Protein AF-A0A3P1SFP7-F1 (afdb_monomer)

Structure (mmCIF, N/CA/C/O backbone):
data_AF-A0A3P1SFP7-F1
#
_entry.id   AF-A0A3P1SFP7-F1
#
loop_
_atom_site.group_PDB
_atom_site.id
_atom_site.type_symbol
_atom_site.label_atom_id
_atom_site.label_alt_id
_atom_site.label_comp_id
_atom_site.label_asym_id
_atom_site.label_entity_id
_atom_site.label_seq_id
_atom_site.pdbx_PDB_ins_code
_atom_site.Cartn_x
_atom_site.Cartn_y
_atom_site.Cartn_z
_atom_site.occupancy
_atom_site.B_iso_or_equiv
_atom_site.auth_seq_id
_atom_site.auth_comp_id
_atom_site.auth_asym_id
_atom_site.auth_atom_id
_atom_site.pdbx_PDB_model_num
ATOM 1 N N . MET A 1 1 ? 10.167 2.935 -28.286 1.00 43.19 1 MET A N 1
ATOM 2 C CA . MET A 1 1 ? 9.242 3.576 -27.326 1.00 43.19 1 MET A CA 1
ATOM 3 C C . MET A 1 1 ? 8.095 2.613 -27.058 1.00 43.19 1 MET A C 1
ATOM 5 O O . MET A 1 1 ? 7.029 2.750 -27.641 1.00 43.19 1 MET A O 1
ATOM 9 N N . THR A 1 2 ? 8.319 1.568 -26.267 1.00 59.62 2 THR A N 1
ATOM 10 C CA . THR A 1 2 ? 7.216 0.701 -25.839 1.00 59.62 2 THR A CA 1
ATOM 11 C C . THR A 1 2 ? 6.641 1.321 -24.579 1.00 59.62 2 THR A C 1
ATOM 13 O O . THR A 1 2 ? 7.272 1.280 -23.526 1.00 59.62 2 THR A O 1
ATOM 16 N N . ALA A 1 3 ? 5.500 1.991 -24.724 1.00 65.75 3 ALA A N 1
ATOM 17 C CA . ALA A 1 3 ? 4.743 2.504 -23.594 1.00 65.75 3 ALA A CA 1
ATOM 18 C C . ALA A 1 3 ? 4.404 1.352 -22.626 1.00 65.75 3 ALA A C 1
ATOM 20 O O . ALA A 1 3 ? 4.237 0.215 -23.084 1.00 65.75 3 ALA A O 1
ATOM 21 N N . PRO A 1 4 ? 4.299 1.620 -21.314 1.00 72.19 4 PRO A N 1
ATOM 22 C CA . PRO A 1 4 ? 3.841 0.620 -20.358 1.00 72.19 4 PRO A CA 1
ATOM 23 C C . PRO A 1 4 ? 2.492 0.042 -20.800 1.00 72.19 4 PRO A C 1
ATOM 25 O O . PRO A 1 4 ? 1.600 0.770 -21.245 1.00 72.19 4 PRO A O 1
ATOM 28 N N . SER A 1 5 ? 2.348 -1.280 -20.697 1.00 85.44 5 SER A N 1
ATOM 29 C CA . SER A 1 5 ? 1.129 -1.982 -21.097 1.00 85.44 5 SER A CA 1
ATOM 30 C C . SER A 1 5 ? -0.072 -1.436 -20.325 1.00 85.44 5 SER A C 1
ATOM 32 O O . SER A 1 5 ? -0.108 -1.507 -19.097 1.00 85.44 5 SER A O 1
ATOM 34 N N . VAL A 1 6 ? -1.086 -0.947 -21.047 1.00 89.12 6 VAL A N 1
ATOM 35 C CA . VAL A 1 6 ? -2.314 -0.365 -20.467 1.00 89.12 6 VAL A CA 1
ATOM 36 C C . VAL A 1 6 ? -2.972 -1.317 -19.463 1.00 89.12 6 VAL A C 1
ATOM 38 O O . VAL A 1 6 ? -3.491 -0.880 -18.442 1.00 89.12 6 VAL A O 1
ATOM 41 N N . THR A 1 7 ? -2.885 -2.629 -19.692 1.00 90.94 7 THR A N 1
ATOM 42 C CA . THR A 1 7 ? -3.382 -3.654 -18.766 1.00 90.94 7 THR A CA 1
ATOM 43 C C . THR A 1 7 ? -2.741 -3.573 -17.379 1.00 90.94 7 THR A C 1
ATOM 45 O O . THR A 1 7 ? -3.449 -3.672 -16.383 1.00 90.94 7 THR A O 1
A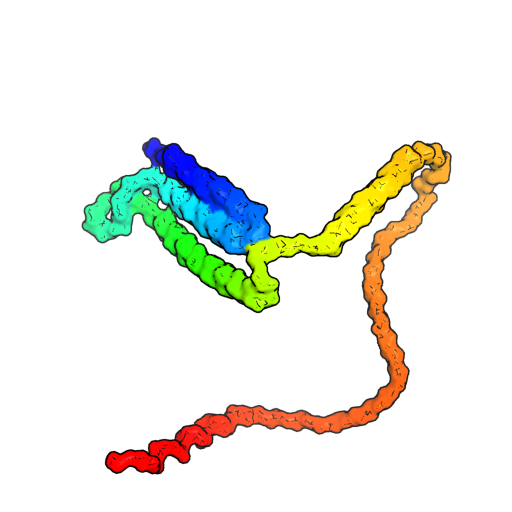TOM 48 N N . VAL A 1 8 ? -1.426 -3.354 -17.293 1.00 91.31 8 VAL A N 1
ATOM 49 C CA . VAL A 1 8 ? -0.706 -3.256 -16.010 1.00 91.31 8 VAL A CA 1
ATOM 50 C C . VAL A 1 8 ? -1.136 -1.999 -15.255 1.00 91.31 8 VAL A C 1
ATOM 52 O O . VAL A 1 8 ? -1.369 -2.055 -14.051 1.00 91.31 8 VAL A O 1
ATOM 55 N N . LEU A 1 9 ? -1.325 -0.890 -15.976 1.00 92.69 9 LEU A N 1
ATOM 56 C CA . LEU A 1 9 ? -1.848 0.358 -15.416 1.00 92.69 9 LEU A CA 1
ATOM 57 C C . LEU A 1 9 ? -3.278 0.203 -14.886 1.00 92.69 9 LEU A C 1
ATOM 59 O O . LEU A 1 9 ? -3.567 0.663 -13.786 1.00 92.69 9 LEU A O 1
ATOM 63 N N . LEU A 1 10 ? -4.159 -0.474 -15.628 1.00 95.06 10 LEU A N 1
ATOM 64 C CA . LEU A 1 10 ? -5.530 -0.740 -15.178 1.00 95.06 10 LEU A CA 1
ATOM 65 C C . LEU A 1 10 ? -5.561 -1.621 -13.927 1.00 95.06 10 LEU A C 1
ATOM 67 O O . LEU A 1 10 ? -6.330 -1.346 -13.010 1.00 95.06 10 LEU A O 1
ATOM 71 N N . ILE A 1 11 ? -4.706 -2.644 -13.866 1.00 95.06 11 ILE A N 1
ATOM 72 C CA . ILE A 1 11 ? -4.561 -3.490 -12.677 1.00 95.06 11 ILE A CA 1
ATOM 73 C C . ILE A 1 11 ? -4.078 -2.644 -11.494 1.00 95.06 11 ILE A C 1
ATOM 75 O O . ILE A 1 11 ? -4.714 -2.660 -10.445 1.00 95.06 11 ILE A O 1
ATOM 79 N N . ALA A 1 12 ? -3.016 -1.849 -11.661 1.00 94.88 12 ALA A N 1
ATOM 80 C CA . ALA A 1 12 ? -2.506 -0.978 -10.601 1.00 94.88 12 ALA A CA 1
ATOM 81 C C . ALA A 1 12 ? -3.571 0.014 -10.100 1.00 94.88 12 ALA A C 1
ATOM 83 O O . ALA A 1 12 ? -3.737 0.171 -8.893 1.00 94.88 12 ALA A O 1
ATOM 84 N N . ALA A 1 13 ? -4.337 0.628 -11.007 1.00 95.62 13 ALA A N 1
ATOM 85 C CA . ALA A 1 13 ? -5.427 1.535 -10.656 1.00 95.62 13 ALA A CA 1
ATOM 86 C C . ALA A 1 13 ? -6.557 0.822 -9.895 1.00 95.62 13 ALA A C 1
ATOM 88 O O . ALA A 1 13 ? -7.065 1.360 -8.914 1.00 95.62 13 ALA A O 1
ATOM 89 N N . ALA A 1 14 ? -6.924 -0.398 -10.298 1.00 96.69 14 ALA A N 1
ATOM 90 C CA . ALA A 1 14 ? -7.927 -1.197 -9.597 1.00 96.69 14 ALA A CA 1
ATOM 91 C C . ALA A 1 14 ? -7.460 -1.610 -8.190 1.00 96.69 14 ALA A C 1
ATOM 93 O O . ALA A 1 14 ? -8.240 -1.515 -7.240 1.00 96.69 14 ALA A O 1
ATOM 94 N N . LEU A 1 15 ? -6.192 -2.017 -8.033 1.00 95.94 15 LEU A N 1
ATOM 95 C CA . LEU A 1 15 ? -5.613 -2.324 -6.719 1.00 95.94 15 LEU A CA 1
ATOM 96 C C . LEU A 1 15 ? -5.555 -1.075 -5.835 1.00 95.94 15 LEU A C 1
ATOM 98 O O . LEU A 1 15 ? -5.946 -1.148 -4.674 1.00 95.94 15 LEU A O 1
ATOM 102 N N . ALA A 1 16 ? -5.116 0.065 -6.377 1.00 96.81 16 ALA A N 1
ATOM 103 C CA . ALA A 1 16 ? -5.065 1.325 -5.643 1.00 96.81 16 ALA A CA 1
ATOM 104 C C . ALA A 1 16 ? -6.468 1.784 -5.220 1.00 96.81 16 ALA A C 1
ATOM 106 O O . ALA A 1 16 ? -6.672 2.117 -4.059 1.00 96.81 16 ALA A O 1
ATOM 107 N N . GLY A 1 17 ? -7.453 1.733 -6.123 1.00 96.88 17 GLY A N 1
ATOM 108 C CA . GLY A 1 17 ? -8.840 2.095 -5.822 1.00 96.88 17 GLY A CA 1
ATOM 109 C C . GLY A 1 17 ? -9.475 1.186 -4.770 1.00 96.88 17 GLY A C 1
ATOM 110 O O . GLY A 1 17 ? -10.089 1.676 -3.828 1.00 96.88 17 GLY A O 1
ATOM 111 N N . THR A 1 18 ? -9.272 -0.131 -4.879 1.00 96.88 18 THR A N 1
ATOM 112 C CA . THR A 1 18 ? -9.761 -1.100 -3.881 1.00 96.88 18 THR A CA 1
ATOM 113 C C . THR A 1 18 ? -9.052 -0.918 -2.538 1.00 96.88 18 THR A C 1
ATOM 115 O O . THR A 1 18 ? -9.687 -0.970 -1.491 1.00 96.88 18 THR A O 1
ATOM 118 N N . GLY A 1 19 ? -7.741 -0.670 -2.555 1.00 96.25 19 GLY A N 1
ATOM 119 C CA . GLY A 1 19 ? -6.952 -0.432 -1.351 1.00 96.25 19 GLY A CA 1
ATOM 120 C C . GLY A 1 19 ? -7.378 0.837 -0.616 1.00 96.25 19 GLY A C 1
ATOM 121 O O . GLY A 1 19 ? -7.604 0.786 0.588 1.00 96.25 19 GLY A O 1
ATOM 122 N N . VAL A 1 20 ? -7.575 1.944 -1.342 1.00 96.88 20 VAL A N 1
ATOM 123 C CA . VAL A 1 20 ? -8.122 3.189 -0.780 1.00 96.88 20 VAL A CA 1
ATOM 124 C C . VAL A 1 20 ? -9.528 2.952 -0.237 1.00 96.88 20 VAL A C 1
ATOM 126 O O . VAL A 1 20 ? -9.798 3.331 0.894 1.00 96.88 20 VAL A O 1
ATOM 129 N N . TYR A 1 21 ? -10.400 2.265 -0.981 1.00 96.75 21 TYR A N 1
ATOM 130 C CA . TYR A 1 21 ? -11.751 1.938 -0.516 1.00 96.75 21 TYR A CA 1
ATOM 131 C C . TYR A 1 21 ? -11.746 1.190 0.827 1.00 96.75 21 TYR A C 1
ATOM 133 O O . TYR A 1 21 ? -12.471 1.573 1.739 1.00 96.75 21 TYR A O 1
ATOM 141 N N . LEU A 1 22 ? -10.891 0.175 0.979 1.00 94.81 22 LEU A N 1
ATOM 142 C CA . LEU A 1 22 ? -10.747 -0.560 2.241 1.00 94.81 22 LEU A CA 1
ATOM 143 C C . LEU A 1 22 ? -10.140 0.291 3.361 1.00 94.81 22 LEU A C 1
ATOM 145 O O . LEU A 1 22 ? -10.461 0.090 4.528 1.00 94.81 22 LEU A O 1
ATOM 149 N N . MET A 1 23 ? -9.277 1.248 3.020 1.00 93.31 23 MET A N 1
ATOM 150 C CA . MET A 1 23 ? -8.670 2.161 3.987 1.00 93.31 23 MET A CA 1
ATOM 151 C C . MET A 1 23 ? -9.689 3.145 4.588 1.00 93.31 23 MET A C 1
ATOM 153 O O . MET A 1 23 ? -9.463 3.660 5.678 1.00 93.31 23 MET A O 1
ATOM 157 N N . LEU A 1 24 ? -10.812 3.382 3.901 1.00 93.31 24 LEU A N 1
ATOM 158 C CA . LEU A 1 24 ? -11.937 4.180 4.398 1.00 93.31 24 LEU A CA 1
ATOM 159 C C . LEU A 1 24 ? -12.904 3.376 5.290 1.00 93.31 24 LEU A C 1
ATOM 161 O O . LEU A 1 24 ? -13.865 3.940 5.813 1.00 93.31 24 LEU A O 1
ATOM 165 N N . GLU A 1 25 ? -12.699 2.069 5.465 1.00 93.88 25 GLU A N 1
ATOM 166 C CA . GLU A 1 25 ? -13.541 1.270 6.353 1.00 93.88 25 GLU A CA 1
ATOM 167 C C . GLU A 1 25 ? -13.177 1.467 7.831 1.00 93.88 25 GLU A C 1
ATOM 169 O O . GLU A 1 25 ? -12.050 1.788 8.191 1.00 93.88 25 GLU A O 1
ATOM 174 N N . ARG A 1 26 ? -14.146 1.221 8.719 1.00 89.56 26 ARG A N 1
ATOM 175 C CA . ARG A 1 26 ? -13.995 1.455 10.167 1.00 89.56 26 ARG A CA 1
ATOM 176 C C . ARG A 1 26 ? -13.242 0.358 10.917 1.00 89.56 26 ARG A C 1
ATOM 178 O O . ARG A 1 26 ? -12.971 0.519 12.100 1.00 89.56 26 ARG A O 1
ATOM 185 N N . SER A 1 27 ? -12.949 -0.777 10.284 1.00 89.44 27 SER A N 1
ATOM 186 C CA . SER A 1 27 ? -12.251 -1.885 10.950 1.00 89.44 27 SER A CA 1
ATOM 187 C C . SER A 1 27 ? -10.754 -1.803 10.701 1.00 89.44 27 SER A C 1
ATOM 189 O O . SER A 1 27 ? -10.306 -1.739 9.555 1.00 89.44 27 SER A O 1
ATOM 191 N N . LEU A 1 28 ? -9.980 -1.870 11.783 1.00 88.69 28 LEU A N 1
ATOM 192 C CA . LEU A 1 28 ? -8.523 -1.778 11.757 1.00 88.69 28 LEU A CA 1
ATOM 193 C C . LEU A 1 28 ? -7.911 -2.852 10.844 1.00 88.69 28 LEU A C 1
ATOM 195 O O . LEU A 1 28 ? -7.034 -2.566 10.031 1.00 88.69 28 LEU A O 1
ATOM 199 N N . SER A 1 29 ? -8.417 -4.085 10.917 1.00 88.62 29 SER A N 1
ATOM 200 C CA . SER A 1 29 ? -7.983 -5.200 10.070 1.00 88.62 29 SER A CA 1
ATOM 201 C C . SER A 1 29 ? -8.193 -4.908 8.583 1.00 88.62 29 SER A C 1
ATOM 203 O O . SER A 1 29 ? -7.321 -5.211 7.767 1.00 88.62 29 SER A O 1
ATOM 205 N N . ARG A 1 30 ? -9.326 -4.293 8.217 1.00 92.06 30 ARG A N 1
ATOM 206 C CA . ARG A 1 30 ? -9.620 -3.894 6.830 1.00 92.06 30 ARG A CA 1
ATOM 207 C C . ARG A 1 30 ? -8.706 -2.764 6.363 1.00 92.06 30 ARG A C 1
ATOM 209 O O . ARG A 1 30 ? -8.194 -2.849 5.249 1.00 92.06 30 ARG A O 1
ATOM 216 N N . ILE A 1 31 ? -8.394 -1.800 7.232 1.00 93.00 31 ILE A N 1
ATOM 217 C CA . ILE A 1 31 ? -7.415 -0.740 6.950 1.00 93.00 31 ILE A CA 1
ATOM 218 C C . ILE A 1 31 ? -6.035 -1.343 6.636 1.00 93.00 31 ILE A C 1
ATOM 220 O O . ILE A 1 31 ? -5.410 -0.952 5.651 1.00 93.00 31 ILE A O 1
ATOM 224 N N . PHE A 1 32 ? -5.569 -2.338 7.403 1.00 92.31 32 PHE A N 1
ATOM 225 C CA . PHE A 1 32 ? -4.283 -3.001 7.132 1.00 92.31 32 PHE A CA 1
ATOM 226 C C . PHE A 1 32 ? -4.279 -3.807 5.830 1.00 92.31 32 PHE A C 1
ATOM 228 O O . PHE A 1 32 ? -3.294 -3.768 5.088 1.00 92.31 32 PHE A O 1
ATOM 235 N N . ILE A 1 33 ? -5.375 -4.504 5.515 1.00 92.69 33 ILE A N 1
ATOM 236 C CA . ILE A 1 33 ? -5.532 -5.181 4.218 1.00 92.69 33 ILE A CA 1
ATOM 237 C C . ILE A 1 33 ? -5.510 -4.149 3.076 1.00 92.69 33 ILE A C 1
ATOM 239 O O . ILE A 1 33 ? -4.852 -4.373 2.058 1.00 92.69 33 ILE A O 1
ATOM 243 N N . GLY A 1 34 ? -6.167 -2.999 3.260 1.00 93.56 34 GLY A N 1
ATOM 244 C CA . GLY A 1 34 ? -6.144 -1.874 2.324 1.00 93.56 34 GLY A CA 1
ATOM 245 C C . GLY A 1 34 ? -4.739 -1.313 2.106 1.00 93.56 34 GLY A C 1
ATOM 246 O O . GLY A 1 34 ? -4.311 -1.163 0.961 1.00 93.56 34 GLY A O 1
ATOM 247 N N . LEU A 1 35 ? -3.979 -1.097 3.184 1.00 94.00 35 LEU A N 1
ATOM 248 C CA . LEU A 1 35 ? -2.589 -0.639 3.120 1.00 94.00 35 LEU A CA 1
ATOM 249 C C . LEU A 1 35 ? -1.710 -1.619 2.328 1.00 94.00 35 LEU A C 1
ATOM 251 O O . LEU A 1 35 ? -0.960 -1.194 1.450 1.00 94.00 35 LEU A O 1
ATOM 255 N N . GLY A 1 36 ? -1.860 -2.927 2.563 1.00 94.38 36 GLY A N 1
ATOM 256 C CA . GLY A 1 36 ? -1.156 -3.961 1.799 1.00 94.38 36 GLY A CA 1
ATOM 257 C C . GLY A 1 36 ? -1.508 -3.952 0.307 1.00 94.38 36 GLY A C 1
ATOM 258 O O . GLY A 1 36 ? -0.622 -4.064 -0.545 1.00 94.38 36 GLY A O 1
ATOM 259 N N . LEU A 1 37 ? -2.786 -3.755 -0.036 1.00 95.56 37 LEU A N 1
ATOM 260 C CA . LEU A 1 37 ? -3.225 -3.631 -1.431 1.00 95.56 37 LEU A CA 1
ATOM 261 C C .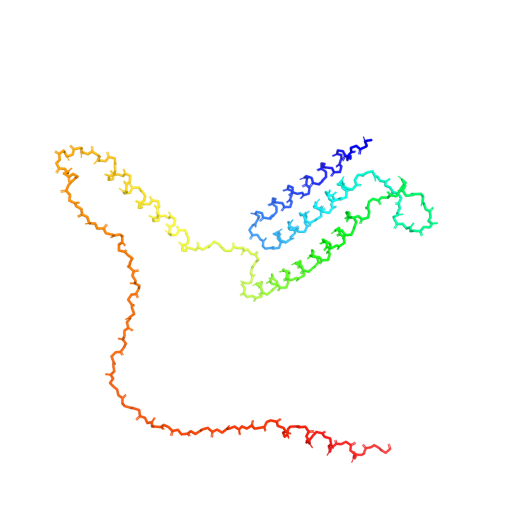 LEU A 1 37 ? -2.641 -2.394 -2.123 1.00 95.56 37 LEU A C 1
ATOM 263 O O . LEU A 1 37 ? -2.192 -2.500 -3.267 1.00 95.56 37 LEU A O 1
ATOM 267 N N . ILE A 1 38 ? -2.583 -1.250 -1.433 1.00 96.12 38 ILE A N 1
ATOM 268 C CA . ILE A 1 38 ? -1.931 -0.037 -1.950 1.00 96.12 38 ILE A CA 1
ATOM 269 C C . ILE A 1 38 ? -0.442 -0.303 -2.188 1.00 96.12 38 ILE A C 1
ATOM 271 O O . ILE A 1 38 ? 0.076 0.039 -3.251 1.00 96.12 38 ILE A O 1
ATOM 275 N N . THR A 1 39 ? 0.254 -0.964 -1.261 1.00 95.50 39 THR A N 1
ATOM 276 C CA . THR A 1 39 ? 1.673 -1.299 -1.447 1.00 95.50 39 THR A CA 1
ATOM 277 C C . THR A 1 39 ? 1.899 -2.214 -2.651 1.00 95.50 39 THR A C 1
ATOM 279 O O . THR A 1 39 ? 2.823 -1.988 -3.437 1.00 95.50 39 THR A O 1
ATOM 282 N N . HIS A 1 40 ? 1.030 -3.203 -2.871 1.00 95.38 40 HIS A N 1
ATOM 283 C CA . HIS A 1 40 ? 1.079 -4.013 -4.088 1.00 95.38 40 HIS A CA 1
ATOM 284 C C . HIS A 1 40 ? 0.818 -3.185 -5.354 1.00 95.38 40 HIS A C 1
ATOM 286 O O . HIS A 1 40 ? 1.516 -3.384 -6.348 1.00 95.38 40 HIS A O 1
ATOM 292 N N . ALA A 1 41 ? -0.108 -2.221 -5.320 1.00 95.88 41 ALA A N 1
ATOM 293 C CA . ALA A 1 41 ? -0.341 -1.304 -6.436 1.00 95.88 41 ALA A CA 1
ATOM 294 C C . ALA A 1 41 ? 0.905 -0.465 -6.766 1.00 95.88 41 ALA A C 1
ATOM 296 O O . ALA A 1 41 ? 1.292 -0.373 -7.931 1.00 95.88 41 ALA A O 1
ATOM 297 N N . VAL A 1 42 ? 1.574 0.092 -5.750 1.00 94.88 42 VAL A N 1
ATOM 298 C CA . VAL A 1 42 ? 2.813 0.876 -5.906 1.00 94.88 42 VAL A CA 1
ATOM 299 C C . VAL A 1 42 ? 3.931 0.025 -6.501 1.00 94.88 42 VAL A C 1
ATOM 301 O O . VAL A 1 42 ? 4.627 0.468 -7.411 1.00 94.88 42 VAL A O 1
ATOM 304 N N . ASN A 1 43 ? 4.070 -1.220 -6.047 1.00 94.12 43 ASN A N 1
ATOM 305 C CA . ASN A 1 43 ? 5.062 -2.152 -6.579 1.00 94.12 43 ASN A CA 1
ATOM 306 C C . ASN A 1 43 ? 4.827 -2.460 -8.068 1.00 94.12 43 ASN A C 1
ATOM 308 O O . ASN A 1 43 ? 5.774 -2.498 -8.852 1.00 94.12 43 ASN A O 1
ATOM 312 N N . VAL A 1 44 ? 3.567 -2.627 -8.481 1.00 93.12 44 VAL A N 1
ATOM 313 C CA . VAL A 1 44 ? 3.202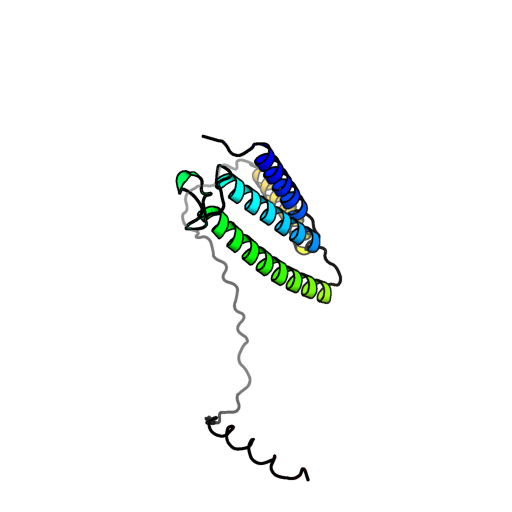 -2.795 -9.897 1.00 93.12 44 VAL A CA 1
ATOM 314 C C . VAL A 1 44 ? 3.451 -1.508 -10.694 1.00 93.12 44 VAL A C 1
ATOM 316 O O . VAL A 1 44 ? 3.900 -1.572 -11.837 1.00 93.12 44 VAL A O 1
ATOM 319 N N . LEU A 1 45 ? 3.212 -0.337 -10.100 1.00 92.06 45 LEU A N 1
ATOM 320 C CA . LEU A 1 45 ? 3.461 0.951 -10.747 1.00 92.06 45 LEU A CA 1
ATOM 321 C C . LEU A 1 45 ? 4.961 1.208 -10.959 1.00 92.06 45 LEU A C 1
ATOM 323 O O . LEU A 1 45 ? 5.352 1.676 -12.025 1.00 92.06 45 LEU A O 1
ATOM 327 N N . LEU A 1 46 ? 5.805 0.835 -9.991 1.00 91.38 46 LEU A N 1
ATOM 328 C CA . LEU A 1 46 ? 7.265 0.853 -10.129 1.00 91.38 46 LEU A CA 1
ATOM 329 C C . LEU A 1 46 ? 7.733 -0.076 -11.252 1.00 91.38 46 LEU A C 1
ATOM 331 O O . LEU A 1 46 ? 8.576 0.315 -12.057 1.00 91.38 46 LEU A O 1
ATOM 335 N N . LEU A 1 47 ? 7.150 -1.273 -11.354 1.00 89.25 47 LEU A N 1
ATOM 336 C CA . LEU A 1 47 ? 7.441 -2.189 -12.455 1.00 89.25 47 LEU A CA 1
ATOM 337 C C . LEU A 1 47 ? 7.065 -1.574 -13.813 1.00 89.25 47 LEU A C 1
ATOM 339 O O . LEU A 1 47 ? 7.842 -1.657 -14.759 1.00 89.25 47 LEU A O 1
ATOM 343 N N . ALA A 1 48 ? 5.905 -0.919 -13.908 1.00 88.62 48 ALA A N 1
ATOM 344 C CA . ALA A 1 48 ? 5.483 -0.226 -15.124 1.00 88.62 48 ALA A CA 1
ATOM 345 C C . ALA A 1 48 ? 6.384 0.978 -15.470 1.00 88.62 48 ALA A C 1
ATOM 347 O O . ALA A 1 48 ? 6.584 1.270 -16.650 1.00 88.62 48 ALA A O 1
ATOM 348 N N . ALA A 1 49 ? 6.948 1.657 -14.465 1.00 86.50 49 ALA A N 1
ATOM 349 C CA . ALA A 1 49 ? 7.882 2.767 -14.651 1.00 86.50 49 ALA A CA 1
ATOM 350 C C . ALA A 1 49 ? 9.244 2.322 -15.215 1.00 86.50 49 ALA A C 1
ATOM 352 O O . ALA A 1 49 ? 9.879 3.095 -15.928 1.00 86.50 49 ALA A O 1
ATOM 353 N N . GLY A 1 50 ? 9.662 1.075 -14.959 1.00 80.62 50 GLY A N 1
ATOM 354 C CA . GLY A 1 50 ? 10.906 0.492 -15.484 1.00 80.62 50 GLY A CA 1
ATOM 355 C C . GLY A 1 50 ? 10.916 0.189 -16.984 1.00 80.62 50 GLY A C 1
ATOM 356 O O . GLY A 1 50 ? 11.937 -0.236 -17.519 1.00 80.62 50 GLY A O 1
ATOM 357 N N . GLY A 1 51 ? 9.811 0.438 -17.689 1.00 77.62 51 GLY A N 1
ATOM 358 C CA . GLY A 1 51 ? 9.763 0.360 -19.144 1.00 77.62 51 GLY A CA 1
ATOM 359 C C . GLY A 1 51 ? 9.706 -1.069 -19.687 1.00 77.62 51 GLY A C 1
ATOM 360 O O . GLY A 1 51 ? 8.981 -1.920 -19.175 1.00 77.62 51 GLY A O 1
ATOM 361 N N . ALA A 1 52 ? 10.384 -1.306 -20.813 1.00 68.19 52 ALA A N 1
ATOM 362 C CA . ALA A 1 52 ? 10.298 -2.571 -21.539 1.00 68.19 52 ALA A CA 1
ATOM 363 C C . ALA A 1 52 ? 10.798 -3.747 -20.689 1.00 68.19 52 ALA A C 1
ATOM 365 O O . ALA A 1 52 ? 11.784 -3.623 -19.967 1.00 68.19 52 ALA A O 1
ATOM 366 N N . A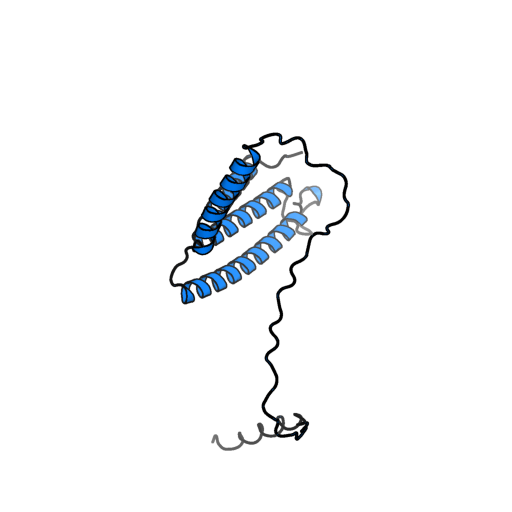LA A 1 53 ? 10.148 -4.907 -20.831 1.00 67.44 53 ALA A N 1
ATOM 367 C CA . ALA A 1 53 ? 10.612 -6.149 -20.229 1.00 67.44 53 ALA A CA 1
ATOM 368 C C . ALA A 1 53 ? 11.976 -6.533 -20.827 1.00 67.44 53 ALA A C 1
ATOM 370 O O . ALA A 1 53 ? 12.055 -7.127 -21.902 1.00 67.44 53 ALA A O 1
ATOM 371 N N . GLY A 1 54 ? 13.040 -6.131 -20.140 1.00 70.50 54 GLY A N 1
ATOM 372 C CA . GLY A 1 54 ? 14.405 -6.530 -20.438 1.00 70.50 54 GLY A CA 1
ATOM 373 C C . GLY A 1 54 ? 14.762 -7.845 -19.754 1.00 70.50 54 GLY A C 1
ATOM 374 O O . GLY A 1 54 ? 14.050 -8.357 -18.887 1.00 70.50 54 GLY A O 1
ATOM 375 N N . ARG A 1 55 ? 15.890 -8.411 -20.158 1.00 75.31 55 ARG A N 1
ATOM 376 C CA . ARG A 1 55 ? 16.465 -9.610 -19.560 1.00 75.31 55 ARG A CA 1
ATOM 377 C C . ARG A 1 55 ? 17.056 -9.290 -18.184 1.00 75.31 55 ARG A C 1
ATOM 379 O O . ARG A 1 55 ? 17.348 -8.122 -17.910 1.00 75.31 55 ARG A O 1
ATOM 386 N N . PRO A 1 56 ? 17.196 -10.298 -17.302 1.00 78.19 56 PRO A N 1
ATOM 387 C CA . PRO A 1 56 ? 17.668 -10.083 -15.940 1.00 78.19 56 PRO A CA 1
ATOM 388 C C . PRO A 1 56 ? 18.987 -9.300 -15.926 1.00 78.19 56 PRO A C 1
ATOM 390 O O . PRO A 1 56 ? 19.881 -9.643 -16.705 1.00 78.19 56 PRO A O 1
ATOM 393 N N . PRO A 1 57 ? 19.131 -8.278 -15.061 1.00 76.81 57 PRO A N 1
ATOM 394 C CA . PRO A 1 57 ? 20.349 -7.489 -14.973 1.00 76.81 57 PRO A CA 1
ATOM 395 C C . PRO A 1 57 ? 21.487 -8.239 -14.279 1.00 76.81 57 PRO A C 1
ATOM 397 O O . PRO A 1 57 ? 21.859 -7.956 -13.143 1.00 76.81 57 PRO A O 1
ATOM 400 N N . LEU A 1 58 ? 22.026 -9.237 -14.979 1.00 80.69 58 LEU A N 1
ATOM 401 C CA . LEU A 1 58 ? 23.125 -10.090 -14.549 1.00 80.69 58 LEU A CA 1
ATOM 402 C C . LEU A 1 58 ? 24.343 -9.840 -15.441 1.00 80.69 58 LEU A C 1
ATOM 404 O O . LEU A 1 58 ? 24.303 -10.017 -16.660 1.00 80.69 58 LEU A O 1
ATOM 408 N N . ILE A 1 59 ? 25.445 -9.419 -14.823 1.00 79.94 59 ILE A N 1
ATOM 409 C CA . ILE A 1 59 ? 26.698 -9.144 -15.527 1.00 79.94 59 ILE A CA 1
ATOM 410 C C . ILE A 1 59 ? 27.241 -10.459 -16.102 1.00 79.94 59 ILE A C 1
ATOM 412 O O . ILE A 1 59 ? 27.511 -11.395 -15.354 1.00 79.94 59 ILE A O 1
ATOM 416 N N . GLY A 1 60 ? 27.444 -10.504 -17.422 1.00 72.94 60 GLY A N 1
ATOM 417 C CA . GLY A 1 60 ? 28.115 -11.613 -18.110 1.00 72.94 60 GLY A CA 1
ATOM 418 C C . GLY A 1 60 ? 27.225 -12.510 -18.974 1.00 72.94 60 GLY A C 1
ATOM 419 O O . GLY A 1 60 ? 27.770 -13.329 -19.707 1.00 72.94 60 GLY A O 1
ATOM 420 N N . GLU A 1 61 ? 25.898 -12.347 -18.947 1.00 69.00 61 GLU A N 1
ATOM 421 C CA . GLU A 1 61 ? 24.984 -13.153 -19.779 1.00 69.00 61 GLU A CA 1
ATOM 422 C C . GLU A 1 61 ? 24.410 -12.405 -20.993 1.00 69.00 61 GLU A C 1
ATOM 424 O O . GLU A 1 61 ? 24.071 -13.037 -21.990 1.00 69.00 61 GLU A O 1
ATOM 429 N N . GLU A 1 62 ? 24.302 -11.075 -20.937 1.00 70.00 62 GLU A N 1
ATOM 430 C CA . GLU A 1 62 ? 23.510 -10.283 -21.888 1.00 70.00 62 GLU A CA 1
ATOM 431 C C . GLU A 1 62 ? 24.171 -8.950 -22.266 1.00 70.00 62 GLU A C 1
ATOM 433 O O . GLU A 1 62 ? 24.947 -8.369 -21.503 1.00 70.00 62 GLU A O 1
ATOM 438 N N . THR A 1 63 ? 23.832 -8.443 -23.453 1.00 73.31 63 THR A N 1
ATOM 439 C CA . THR A 1 63 ? 24.160 -7.077 -23.887 1.00 73.31 63 THR A CA 1
ATOM 440 C C . THR A 1 63 ? 23.425 -6.042 -23.035 1.00 73.31 63 THR A C 1
ATOM 442 O O . THR A 1 63 ? 22.256 -6.211 -22.712 1.00 73.31 63 THR A O 1
ATOM 445 N N . VAL A 1 64 ? 24.081 -4.923 -22.715 1.00 70.94 64 VAL A N 1
ATOM 446 C CA . VAL A 1 64 ? 23.509 -3.855 -21.866 1.00 70.94 64 VAL A CA 1
ATOM 447 C C . VAL A 1 64 ? 22.172 -3.326 -22.413 1.00 70.94 64 VAL A C 1
ATOM 4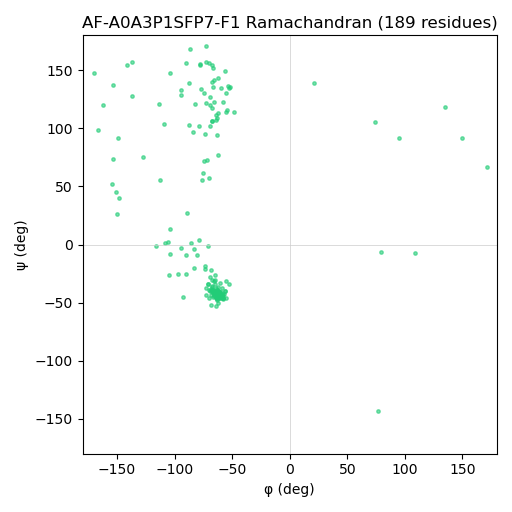49 O O . VAL A 1 64 ? 21.288 -2.973 -21.644 1.00 70.94 64 VAL A O 1
ATOM 452 N N . GLU A 1 65 ? 21.992 -3.328 -23.735 1.00 72.12 65 GLU A N 1
ATOM 453 C CA . GLU A 1 65 ? 20.774 -2.845 -24.402 1.00 72.12 65 GLU A CA 1
ATOM 454 C C . GLU A 1 65 ? 19.557 -3.778 -24.268 1.00 72.12 65 GLU A C 1
ATOM 456 O O . GLU A 1 65 ? 18.427 -3.325 -24.435 1.00 72.12 65 GLU A O 1
ATOM 461 N N . SER A 1 66 ? 19.758 -5.068 -23.973 1.00 74.44 66 SER A N 1
ATOM 462 C CA . SER A 1 66 ? 18.669 -6.034 -23.757 1.00 74.44 66 SER A CA 1
ATOM 463 C C . SER A 1 66 ? 18.296 -6.186 -22.283 1.00 74.44 66 SER A C 1
ATOM 465 O O . SER A 1 66 ? 17.367 -6.927 -21.963 1.00 74.44 66 SER A O 1
ATOM 467 N N . MET A 1 67 ? 19.004 -5.500 -21.387 1.00 79.31 67 MET A N 1
ATOM 468 C CA . MET A 1 67 ? 18.900 -5.644 -19.941 1.00 79.31 67 MET A CA 1
ATOM 469 C C . MET A 1 67 ? 17.798 -4.741 -19.363 1.00 79.31 67 MET A C 1
ATOM 471 O O . MET A 1 67 ? 17.617 -3.607 -19.801 1.00 79.31 67 MET A O 1
ATOM 475 N N . GLY A 1 68 ? 17.027 -5.253 -18.400 1.00 81.69 68 GLY A N 1
ATOM 476 C CA . GLY A 1 68 ? 16.005 -4.463 -17.700 1.00 81.69 68 GLY A CA 1
ATOM 477 C C . GLY A 1 68 ? 16.620 -3.413 -16.769 1.00 81.69 68 GLY A C 1
ATOM 478 O O . GLY A 1 68 ? 17.750 -3.585 -16.313 1.00 81.69 68 GLY A O 1
ATOM 479 N N . ASP A 1 69 ? 15.875 -2.345 -16.463 1.00 85.06 69 ASP A N 1
ATOM 480 C CA . ASP A 1 69 ? 16.339 -1.297 -15.546 1.00 85.06 69 ASP A CA 1
ATOM 481 C C . ASP A 1 69 ? 16.456 -1.844 -14.103 1.00 85.06 69 ASP A C 1
ATOM 483 O O . ASP A 1 69 ? 15.447 -2.248 -13.510 1.00 85.06 69 ASP A O 1
ATOM 487 N N . PRO A 1 70 ? 17.665 -1.872 -13.507 1.00 88.19 70 PRO A N 1
ATOM 488 C CA . PRO A 1 70 ? 17.863 -2.370 -12.149 1.00 88.19 70 PRO A CA 1
ATOM 489 C C . PRO A 1 70 ? 17.341 -1.410 -11.069 1.00 88.19 70 PRO A C 1
ATOM 491 O O . PRO A 1 70 ? 17.135 -1.831 -9.927 1.00 88.19 70 PRO A O 1
ATOM 494 N N . LEU A 1 71 ? 17.123 -0.129 -11.385 1.00 89.38 71 LEU A N 1
ATOM 495 C CA . LEU A 1 71 ? 16.753 0.883 -10.396 1.00 89.38 71 LEU A CA 1
ATOM 496 C C . LEU A 1 71 ? 15.339 0.649 -9.830 1.00 89.38 71 LEU A C 1
ATOM 498 O O . LEU A 1 71 ? 15.212 0.538 -8.604 1.00 89.38 71 LEU A O 1
ATOM 502 N N . PRO A 1 72 ? 14.278 0.481 -10.647 1.00 90.19 72 PRO A N 1
ATOM 503 C CA . PRO A 1 72 ? 12.952 0.128 -10.142 1.00 90.19 72 PRO A CA 1
ATOM 504 C C . PRO A 1 72 ? 12.931 -1.210 -9.396 1.00 90.19 72 PRO A C 1
ATOM 506 O O . PRO A 1 72 ? 12.196 -1.355 -8.420 1.00 90.19 72 PRO A O 1
ATOM 509 N N . GLN A 1 73 ? 13.766 -2.173 -9.802 1.00 89.38 73 GLN A N 1
ATOM 510 C CA . GLN A 1 73 ? 13.856 -3.484 -9.154 1.00 89.38 73 GLN A CA 1
ATOM 511 C C . GLN A 1 73 ? 14.404 -3.379 -7.721 1.00 89.38 73 GLN A C 1
ATOM 513 O O . GLN A 1 73 ? 13.844 -3.971 -6.795 1.00 89.38 73 GLN A O 1
ATOM 518 N N . ALA A 1 74 ? 15.455 -2.582 -7.512 1.00 93.00 74 ALA A N 1
ATOM 519 C CA . ALA A 1 74 ? 15.998 -2.312 -6.181 1.00 93.00 74 ALA A CA 1
ATOM 520 C C . ALA A 1 74 ? 15.012 -1.519 -5.299 1.00 93.00 74 ALA A C 1
ATOM 522 O O . ALA A 1 74 ? 14.840 -1.818 -4.111 1.00 93.00 74 ALA A O 1
ATOM 523 N N . MET A 1 75 ? 14.307 -0.545 -5.883 1.00 92.81 75 MET A N 1
ATOM 524 C CA . MET A 1 75 ? 13.263 0.212 -5.183 1.00 92.81 75 MET A CA 1
ATOM 525 C C . MET A 1 75 ? 12.104 -0.688 -4.736 1.00 92.81 75 MET A C 1
ATOM 527 O O . MET A 1 75 ? 11.628 -0.572 -3.605 1.00 92.81 75 MET A O 1
ATOM 531 N N . MET A 1 76 ? 11.690 -1.635 -5.583 1.00 92.94 76 MET A N 1
ATOM 532 C CA . MET A 1 76 ? 10.637 -2.600 -5.262 1.00 92.94 76 MET A CA 1
ATOM 533 C C . MET A 1 76 ? 11.037 -3.512 -4.092 1.00 92.94 76 MET A C 1
ATOM 535 O O . MET A 1 76 ? 10.215 -3.764 -3.213 1.00 92.94 76 MET A O 1
ATOM 539 N N . LEU A 1 77 ? 12.300 -3.951 -4.017 1.00 94.50 77 LEU A N 1
ATOM 540 C CA . LEU A 1 77 ? 12.797 -4.744 -2.884 1.00 94.50 77 LEU A CA 1
ATOM 541 C C . LEU A 1 77 ? 12.683 -3.974 -1.559 1.00 94.50 77 LEU A C 1
ATOM 543 O O . LEU A 1 77 ? 12.207 -4.521 -0.564 1.00 94.50 77 LEU A O 1
ATOM 547 N N . THR A 1 78 ? 13.059 -2.693 -1.563 1.00 95.38 78 THR A N 1
ATOM 548 C CA . THR A 1 78 ? 12.936 -1.814 -0.387 1.00 95.38 78 THR A CA 1
ATOM 549 C C . THR A 1 78 ? 11.479 -1.664 0.044 1.00 95.38 78 THR A C 1
ATOM 551 O O . THR A 1 78 ? 11.165 -1.773 1.228 1.00 95.38 78 THR A O 1
ATOM 554 N N . SER A 1 79 ? 10.577 -1.473 -0.920 1.00 94.19 79 SER A N 1
ATOM 555 C CA . SER A 1 79 ? 9.138 -1.358 -0.667 1.00 94.19 79 SER A CA 1
ATOM 556 C C . SER A 1 79 ? 8.558 -2.629 -0.034 1.00 94.19 79 SER A C 1
ATOM 558 O O . SER A 1 79 ? 7.792 -2.548 0.924 1.00 94.19 79 SER A O 1
ATOM 560 N N . ILE A 1 80 ? 8.976 -3.815 -0.488 1.00 94.00 80 ILE A N 1
ATOM 561 C CA . ILE A 1 80 ? 8.540 -5.093 0.097 1.00 94.00 80 ILE A CA 1
ATOM 562 C C . ILE A 1 80 ? 8.986 -5.209 1.560 1.00 94.00 80 ILE A C 1
ATOM 564 O O . ILE A 1 80 ? 8.185 -5.581 2.418 1.00 94.00 80 ILE A O 1
ATOM 568 N N . VAL A 1 81 ? 10.237 -4.861 1.870 1.00 95.88 81 VAL A N 1
ATOM 569 C CA . VAL A 1 81 ? 10.748 -4.917 3.250 1.00 95.88 81 VAL A CA 1
ATOM 570 C C . VAL A 1 81 ? 10.035 -3.900 4.144 1.00 95.88 81 VAL A C 1
ATOM 572 O O . VAL A 1 81 ? 9.627 -4.253 5.252 1.00 95.88 81 VAL A O 1
ATOM 575 N N . LEU A 1 82 ? 9.824 -2.671 3.658 1.00 95.25 82 LEU A N 1
ATOM 576 C CA . LEU A 1 82 ? 9.057 -1.651 4.377 1.00 95.25 82 LEU A CA 1
ATOM 577 C C . LEU A 1 82 ? 7.637 -2.146 4.668 1.00 95.25 82 LEU A C 1
ATOM 579 O O . LEU A 1 82 ? 7.189 -2.041 5.804 1.00 95.25 82 LEU A O 1
ATOM 583 N N . SER A 1 83 ? 6.969 -2.743 3.677 1.00 94.56 83 SER A N 1
ATOM 584 C CA . SER A 1 83 ? 5.632 -3.322 3.825 1.00 94.56 83 SER A CA 1
ATOM 585 C C . SER A 1 83 ? 5.589 -4.398 4.898 1.00 94.56 83 SER A C 1
ATOM 587 O O . SER A 1 83 ? 4.675 -4.404 5.716 1.00 94.56 83 SER A O 1
ATOM 589 N N . LEU A 1 84 ? 6.558 -5.316 4.908 1.00 94.62 84 LEU A N 1
ATOM 590 C CA . LEU A 1 84 ? 6.628 -6.368 5.920 1.00 94.62 84 LEU A CA 1
ATOM 591 C C . LEU A 1 84 ? 6.850 -5.771 7.313 1.00 94.62 84 LEU A C 1
ATOM 593 O O . LEU A 1 84 ? 6.206 -6.206 8.263 1.00 94.62 84 LEU A O 1
ATOM 597 N N . GLY A 1 85 ? 7.696 -4.744 7.428 1.00 95.81 85 GLY A N 1
ATOM 598 C CA . GLY A 1 85 ? 7.946 -4.033 8.681 1.00 95.81 85 GLY A CA 1
ATOM 599 C C . GLY A 1 85 ? 6.713 -3.300 9.212 1.00 95.81 85 GLY A C 1
ATOM 600 O O . GLY A 1 85 ? 6.310 -3.529 10.351 1.00 95.81 85 GLY A O 1
ATOM 601 N N . THR A 1 86 ? 6.080 -2.456 8.393 1.00 94.38 86 THR A N 1
ATOM 602 C CA . THR A 1 86 ? 4.890 -1.686 8.791 1.00 94.38 86 THR A CA 1
ATOM 603 C C . THR A 1 86 ? 3.682 -2.582 9.027 1.00 94.38 86 THR A C 1
ATOM 605 O O . THR A 1 86 ? 2.930 -2.334 9.963 1.00 94.38 86 THR A O 1
ATOM 608 N N . THR A 1 87 ? 3.519 -3.658 8.250 1.00 93.25 87 THR A N 1
ATOM 609 C CA . THR A 1 87 ? 2.435 -4.633 8.443 1.00 93.25 87 THR A CA 1
ATOM 610 C C . THR A 1 87 ? 2.661 -5.452 9.708 1.00 93.25 87 THR A C 1
ATOM 612 O O . THR A 1 87 ? 1.743 -5.576 10.506 1.00 93.25 87 THR A O 1
ATOM 615 N N . ALA A 1 88 ? 3.870 -5.968 9.962 1.00 94.12 88 ALA A N 1
ATOM 616 C CA . ALA A 1 88 ? 4.154 -6.711 11.193 1.00 94.12 88 ALA A CA 1
ATOM 617 C C . ALA A 1 88 ? 4.000 -5.831 12.441 1.00 94.12 88 ALA A C 1
ATOM 619 O O . ALA A 1 88 ? 3.385 -6.246 13.424 1.00 94.12 88 ALA A O 1
ATOM 620 N N . PHE A 1 89 ? 4.515 -4.601 12.389 1.00 94.38 89 PHE A N 1
ATOM 621 C CA . PHE A 1 89 ? 4.350 -3.622 13.459 1.00 94.38 89 PHE A CA 1
ATOM 622 C C . PHE A 1 89 ? 2.878 -3.237 13.655 1.00 94.38 89 PHE A C 1
ATOM 624 O O . PHE A 1 89 ? 2.369 -3.267 14.774 1.00 94.38 89 PHE A O 1
ATOM 631 N N . GLY A 1 90 ? 2.177 -2.945 12.562 1.00 92.50 90 GLY A N 1
ATOM 632 C CA . GLY A 1 90 ? 0.756 -2.627 12.552 1.00 92.50 90 GLY A CA 1
ATOM 633 C C . GLY A 1 90 ? -0.101 -3.751 13.127 1.00 92.50 90 GLY A C 1
ATOM 634 O O . GLY A 1 90 ? -0.916 -3.497 14.006 1.00 92.50 90 GLY A O 1
ATOM 635 N N . LEU A 1 91 ? 0.144 -5.004 12.731 1.00 91.56 91 LEU A N 1
ATOM 636 C CA . LEU A 1 91 ? -0.528 -6.179 13.293 1.00 91.56 91 LEU A CA 1
ATOM 637 C C . LEU A 1 91 ? -0.204 -6.375 14.777 1.00 91.56 91 LEU A C 1
ATOM 639 O O . LEU A 1 91 ? -1.084 -6.769 15.536 1.00 91.56 91 LEU A O 1
ATOM 643 N N . ALA A 1 92 ? 1.027 -6.098 15.216 1.00 93.44 92 ALA A N 1
ATOM 644 C CA . ALA A 1 92 ? 1.377 -6.166 16.632 1.00 93.44 92 ALA A CA 1
ATOM 645 C C . ALA A 1 92 ? 0.596 -5.130 17.460 1.00 93.44 92 ALA A C 1
ATOM 647 O O . ALA A 1 92 ? 0.108 -5.450 18.548 1.00 93.44 92 ALA A O 1
ATOM 648 N N . LEU A 1 93 ? 0.430 -3.910 16.935 1.00 92.25 93 LEU A N 1
ATOM 649 C CA . LEU A 1 93 ? -0.407 -2.878 17.548 1.00 92.25 93 LEU A CA 1
ATOM 650 C C . LEU A 1 93 ? -1.893 -3.235 17.496 1.00 92.25 93 LEU A C 1
ATOM 652 O O . LEU A 1 93 ? -2.568 -3.102 18.512 1.00 92.25 93 LEU A O 1
ATOM 656 N N . ALA A 1 94 ? -2.386 -3.741 16.367 1.00 88.19 94 ALA A N 1
ATOM 657 C CA . ALA A 1 94 ? -3.761 -4.205 16.206 1.00 88.19 94 ALA A CA 1
ATOM 658 C C . ALA A 1 94 ? -4.088 -5.310 17.213 1.00 88.19 94 ALA A C 1
ATOM 660 O O . ALA A 1 94 ? -5.073 -5.233 17.938 1.00 88.19 94 ALA A O 1
ATOM 661 N N . TYR A 1 95 ? -3.199 -6.297 17.343 1.00 90.44 95 TYR A N 1
ATOM 662 C CA . TYR A 1 95 ? -3.324 -7.362 18.329 1.00 90.44 95 TYR A CA 1
ATOM 663 C C . TYR A 1 95 ? -3.336 -6.816 19.761 1.00 90.44 95 TYR A C 1
ATOM 665 O O . TYR A 1 95 ? -4.132 -7.254 20.597 1.00 90.44 95 TYR A O 1
ATOM 673 N N . ARG A 1 96 ? -2.473 -5.838 20.061 1.00 92.00 96 ARG A N 1
ATOM 674 C CA . ARG A 1 96 ? -2.460 -5.188 21.374 1.00 92.00 96 ARG A CA 1
ATOM 675 C C . ARG A 1 96 ? -3.736 -4.386 21.636 1.00 92.00 96 ARG A C 1
ATOM 677 O O . ARG A 1 96 ? -4.248 -4.456 22.747 1.00 92.00 96 ARG A O 1
ATOM 684 N N . SER A 1 97 ? -4.248 -3.668 20.642 1.00 88.56 97 SER A N 1
ATOM 685 C CA . SER A 1 97 ? -5.508 -2.926 20.721 1.00 88.56 97 SER A CA 1
ATOM 686 C C . SER A 1 97 ? -6.684 -3.874 20.944 1.00 88.56 97 SER A C 1
ATOM 688 O O . SER A 1 97 ? -7.431 -3.699 21.901 1.00 88.56 97 SER A O 1
ATOM 690 N N . TRP A 1 98 ? -6.771 -4.963 20.177 1.00 88.38 98 TRP A N 1
ATOM 691 C CA . TRP A 1 98 ? -7.807 -5.980 20.347 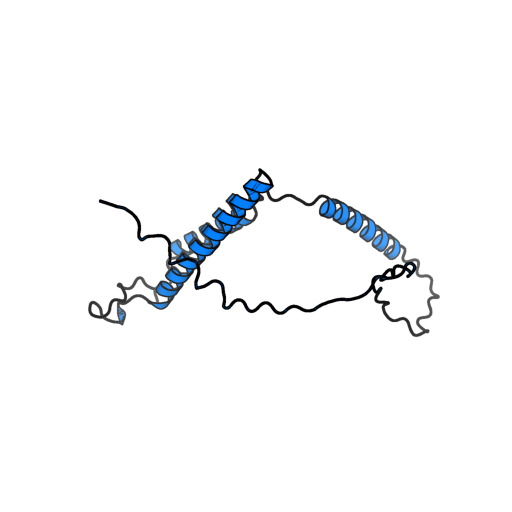1.00 88.38 98 TRP A CA 1
ATOM 692 C C . TRP A 1 98 ? -7.783 -6.613 21.745 1.00 88.38 98 TRP A C 1
ATOM 694 O O . TRP A 1 98 ? -8.830 -6.835 22.345 1.00 88.38 98 TRP A O 1
ATOM 704 N N . ARG A 1 99 ? -6.594 -6.836 22.320 1.00 89.81 99 ARG A N 1
ATOM 705 C CA . ARG A 1 99 ? -6.446 -7.313 23.707 1.00 89.81 99 ARG A CA 1
ATOM 706 C C . ARG A 1 99 ? -6.948 -6.327 24.765 1.00 89.81 99 ARG A C 1
ATOM 708 O O . ARG A 1 99 ? -7.279 -6.779 25.857 1.00 89.81 99 ARG A O 1
ATOM 715 N N . LEU A 1 100 ? -6.955 -5.025 24.479 1.00 86.88 100 LEU A N 1
ATOM 716 C CA . LEU A 1 100 ? -7.386 -3.981 25.414 1.00 86.88 100 LEU A CA 1
ATOM 717 C C . LEU A 1 100 ? -8.872 -3.643 25.252 1.00 86.88 100 LEU A C 1
ATOM 719 O O . LEU A 1 100 ? -9.579 -3.543 26.249 1.00 86.88 100 LEU A O 1
ATOM 723 N N . THR A 1 101 ? -9.340 -3.493 24.013 1.00 85.25 101 THR A N 1
ATOM 724 C CA . THR A 1 101 ? -10.693 -3.013 23.700 1.00 85.25 101 THR A CA 1
ATOM 725 C C . THR A 1 101 ? -11.673 -4.159 23.415 1.00 85.25 101 THR A C 1
ATOM 727 O O . THR A 1 101 ? -12.874 -4.020 23.612 1.00 85.25 101 THR A O 1
ATOM 730 N N . GLY A 1 102 ? -11.190 -5.324 22.969 1.00 81.00 102 GLY A N 1
ATOM 731 C CA . GLY A 1 102 ? -12.017 -6.500 22.659 1.00 81.00 102 GLY A CA 1
ATOM 732 C C . GLY A 1 102 ? -12.731 -6.463 21.300 1.00 81.00 102 GLY A C 1
ATOM 733 O O . GLY A 1 102 ? -13.303 -7.473 20.889 1.00 81.00 102 GLY A O 1
ATOM 734 N N . HIS A 1 103 ? -12.670 -5.346 20.572 1.00 81.56 103 HIS A N 1
ATOM 735 C CA . HIS A 1 103 ? -13.198 -5.186 19.216 1.00 81.56 103 HIS A CA 1
ATOM 736 C C . HIS A 1 103 ? -12.209 -4.425 18.324 1.00 81.56 103 HIS A C 1
ATOM 738 O O . HIS A 1 103 ? -11.337 -3.715 18.814 1.00 81.56 103 HIS A O 1
ATOM 744 N N . ASP A 1 104 ? -12.332 -4.622 17.011 1.00 82.88 104 ASP A N 1
ATOM 745 C CA . ASP A 1 104 ? -11.414 -4.111 15.977 1.00 82.88 104 ASP A CA 1
ATOM 746 C C . ASP A 1 104 ? -11.994 -2.907 15.205 1.00 82.88 104 ASP A C 1
ATOM 748 O O . ASP A 1 104 ? -11.522 -2.542 14.131 1.00 82.88 104 ASP A O 1
ATOM 752 N N . GLU A 1 105 ? -13.072 -2.317 15.721 1.00 84.75 105 GLU A N 1
ATOM 753 C CA . GLU A 1 105 ? -13.740 -1.160 15.123 1.00 84.75 105 GLU A CA 1
ATOM 754 C C . GLU A 1 105 ? -13.222 0.142 15.741 1.00 84.75 105 GLU A C 1
ATOM 756 O O . GLU A 1 105 ? -13.129 0.255 16.966 1.00 84.75 105 GLU A O 1
ATOM 761 N N . VAL A 1 106 ? -12.905 1.119 14.890 1.00 83.50 106 VAL A N 1
ATOM 762 C CA . VAL A 1 106 ? -12.535 2.479 15.292 1.00 83.50 106 VAL A CA 1
ATOM 763 C C . VAL A 1 106 ? -13.772 3.171 15.868 1.00 83.50 106 VAL A C 1
ATOM 765 O O . VAL A 1 106 ? -14.803 3.285 15.204 1.00 83.50 106 VAL A O 1
ATOM 768 N N . ILE A 1 107 ? -13.675 3.585 17.130 1.00 79.75 107 ILE A N 1
ATOM 769 C CA . ILE A 1 107 ? -14.769 4.194 17.893 1.00 79.75 107 ILE A CA 1
ATOM 770 C C . ILE A 1 107 ? -14.935 5.655 17.456 1.00 79.75 107 ILE A C 1
ATOM 772 O O . ILE A 1 107 ? -13.944 6.377 17.383 1.00 79.75 107 ILE A O 1
ATOM 776 N N . ASP A 1 108 ? -16.176 6.089 17.207 1.00 81.44 108 ASP A N 1
ATOM 777 C CA . ASP A 1 108 ? -16.481 7.525 17.150 1.00 81.44 108 ASP A CA 1
ATOM 778 C C . ASP A 1 108 ? -16.482 8.083 18.567 1.00 81.44 108 ASP A C 1
ATOM 780 O O . ASP A 1 108 ? -17.188 7.550 19.433 1.00 81.44 108 ASP A O 1
ATOM 784 N N . ASP A 1 109 ? -15.769 9.182 18.782 1.00 84.06 109 ASP A N 1
ATOM 785 C CA . ASP A 1 109 ? -15.857 9.890 20.046 1.00 84.06 109 ASP A CA 1
ATOM 786 C C . ASP A 1 109 ? -17.262 10.499 20.223 1.00 84.06 109 ASP A C 1
ATOM 788 O O . ASP A 1 109 ? -17.866 11.072 19.308 1.00 84.06 109 ASP A O 1
ATOM 792 N N . ILE A 1 110 ? -17.823 10.339 21.420 1.00 83.19 110 ILE A N 1
ATOM 793 C CA . ILE A 1 110 ? -19.102 10.948 21.788 1.00 83.19 110 ILE A CA 1
ATOM 794 C C . ILE A 1 110 ? -18.927 12.458 21.956 1.00 83.19 110 ILE A C 1
ATOM 796 O O . ILE A 1 110 ? -19.847 13.211 21.625 1.00 83.19 110 ILE A O 1
ATOM 800 N N . GLU A 1 111 ? -17.763 12.897 22.438 1.00 83.81 111 GLU A N 1
ATOM 801 C CA . GLU A 1 111 ? -17.444 14.310 22.614 1.00 83.81 111 GLU A CA 1
ATOM 802 C C . GLU A 1 111 ? -17.420 15.042 21.267 1.00 83.81 111 GLU A C 1
ATOM 804 O O . GLU A 1 111 ? -18.068 16.083 21.138 1.00 83.81 111 GLU A O 1
ATOM 809 N N . ASP A 1 112 ? -16.848 14.427 20.226 1.00 84.62 112 ASP A N 1
ATOM 810 C CA . ASP A 1 112 ? -16.852 14.959 18.854 1.00 84.62 112 ASP A CA 1
ATOM 811 C C . ASP A 1 112 ? -18.276 15.218 18.339 1.00 84.62 112 ASP A C 1
ATOM 813 O O . ASP A 1 112 ? -18.566 16.244 17.717 1.00 84.62 112 ASP A O 1
ATOM 817 N N . ARG A 1 113 ? -19.219 14.315 18.640 1.00 84.75 113 ARG A N 1
ATOM 818 C CA . ARG A 1 113 ? -20.623 14.469 18.228 1.00 84.75 113 ARG A CA 1
ATOM 819 C C . ARG A 1 113 ? -21.337 15.584 18.989 1.00 84.75 113 ARG A C 1
ATOM 821 O O . ARG A 1 113 ? -22.240 16.216 18.438 1.00 84.75 113 ARG A O 1
ATOM 828 N N . ILE A 1 114 ? -20.988 15.795 20.256 1.00 85.06 114 ILE A N 1
ATOM 829 C CA . ILE A 1 114 ? -21.564 16.864 21.079 1.00 85.06 114 ILE A CA 1
ATOM 830 C C . ILE A 1 114 ? -21.012 18.217 20.629 1.00 85.06 114 ILE A C 1
ATOM 832 O O . ILE A 1 114 ? -21.790 19.158 20.472 1.00 85.06 114 ILE A O 1
ATOM 836 N N . LEU A 1 115 ? -19.704 18.303 20.374 1.00 84.69 115 LEU A N 1
ATOM 837 C CA . LEU A 1 115 ? -19.057 19.515 19.887 1.00 84.69 115 LEU A CA 1
ATOM 838 C C . LEU A 1 115 ? -19.588 19.916 18.508 1.00 84.69 115 LEU A C 1
ATOM 840 O O . LEU A 1 115 ? -19.951 21.071 18.330 1.00 84.69 115 LEU A O 1
ATOM 844 N N . SER A 1 116 ? -19.740 18.966 17.577 1.00 85.38 116 SER A N 1
ATOM 845 C CA . SER A 1 116 ? -20.319 19.241 16.254 1.00 85.38 116 SER A CA 1
ATOM 846 C C . SER A 1 116 ? -21.714 19.867 16.344 1.00 85.38 116 SER A C 1
ATOM 848 O O . SER A 1 116 ? -22.003 20.798 15.606 1.00 85.38 116 SER A O 1
ATOM 850 N N . ARG A 1 117 ? -22.568 19.407 17.269 1.00 82.75 117 ARG A N 1
ATOM 851 C CA . ARG A 1 117 ? -23.910 19.989 17.455 1.00 82.75 117 ARG A CA 1
ATOM 852 C C . ARG A 1 117 ? -23.875 21.392 18.051 1.00 82.75 117 ARG A C 1
ATOM 854 O O . ARG A 1 117 ? -24.684 22.222 17.664 1.00 82.75 117 ARG A O 1
ATOM 861 N N . ARG A 1 118 ? -22.974 21.644 19.006 1.00 82.19 118 ARG A N 1
ATOM 862 C CA . ARG A 1 118 ? -22.815 22.981 19.599 1.00 82.19 118 ARG A CA 1
ATOM 863 C C . ARG A 1 118 ? -22.232 23.970 18.600 1.00 82.19 118 ARG A C 1
ATOM 865 O O . ARG A 1 118 ? -22.704 25.092 18.559 1.00 82.19 118 ARG A O 1
ATOM 872 N N . ALA A 1 119 ? -21.267 23.535 17.793 1.00 80.88 119 ALA A N 1
ATOM 873 C CA . ALA A 1 119 ? -20.707 24.342 16.719 1.00 80.88 119 ALA A CA 1
ATOM 874 C C . ALA A 1 119 ? -21.787 24.732 15.699 1.00 80.88 119 ALA A C 1
ATOM 876 O O . ALA A 1 119 ? -21.834 25.885 1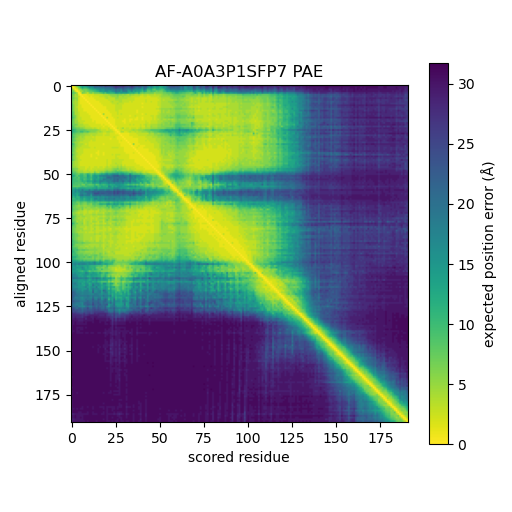5.293 1.00 80.88 119 ALA A O 1
ATOM 877 N N . ASP A 1 120 ? -22.691 23.817 15.333 1.00 81.38 120 ASP A N 1
ATOM 878 C CA . ASP A 1 120 ? -23.818 24.144 14.450 1.00 81.38 120 ASP A CA 1
ATOM 879 C C . ASP A 1 120 ? -24.777 25.174 15.090 1.00 81.38 120 ASP A C 1
ATOM 881 O O . ASP A 1 120 ? -25.147 26.143 14.430 1.00 81.38 120 ASP A O 1
ATOM 885 N N . ASP A 1 121 ? -25.146 25.013 16.369 1.00 80.00 121 ASP A N 1
ATOM 886 C CA . ASP A 1 121 ? -26.026 25.955 17.092 1.00 80.00 121 ASP A CA 1
ATOM 887 C C . ASP A 1 121 ? -25.379 27.344 17.278 1.00 80.00 121 ASP A C 1
ATOM 889 O O . ASP A 1 121 ? -26.036 28.368 17.094 1.00 80.00 121 ASP A O 1
ATOM 893 N N . GLU A 1 122 ? -24.088 27.388 17.612 1.00 73.56 122 GLU A N 1
ATOM 894 C CA . GLU A 1 122 ? -23.305 28.617 17.781 1.00 73.56 122 GLU A CA 1
ATOM 895 C C . GLU A 1 122 ? -23.107 29.350 16.441 1.00 73.56 122 GLU A C 1
ATOM 897 O O . GLU A 1 122 ? -23.276 30.565 16.350 1.00 73.56 122 GLU A O 1
ATOM 902 N N . VAL A 1 123 ? -22.835 28.623 15.353 1.00 70.56 123 VAL A N 1
ATOM 903 C CA . VAL A 1 123 ? -22.769 29.208 14.002 1.00 70.56 123 VAL A CA 1
ATOM 904 C C . VAL A 1 123 ? -24.121 29.802 13.591 1.00 70.56 123 VAL A C 1
ATOM 906 O O . VAL A 1 123 ? -24.154 30.857 12.957 1.00 70.56 123 VAL A O 1
ATOM 909 N N . VAL A 1 124 ? -25.240 29.173 13.965 1.00 70.62 124 VAL A N 1
ATOM 910 C CA . VAL A 1 124 ? -26.583 29.710 13.696 1.00 70.62 124 VAL A CA 1
ATOM 911 C C . VAL A 1 124 ? -26.841 31.005 14.468 1.00 70.62 124 VAL A C 1
ATOM 913 O O . VAL A 1 124 ? -27.384 31.930 13.867 1.00 70.62 124 VAL A O 1
ATOM 916 N N . SER A 1 125 ? -26.424 31.124 15.736 1.00 70.44 125 SER A N 1
ATOM 917 C CA . SER A 1 125 ? -26.593 32.380 16.488 1.00 70.44 125 SER A CA 1
ATOM 918 C C . SER A 1 125 ? -25.805 33.538 15.876 1.00 70.44 125 SER A C 1
ATOM 920 O O . SER A 1 125 ? -26.375 34.604 15.672 1.00 70.44 125 SER A O 1
ATOM 922 N N . TYR A 1 126 ? -24.554 33.310 15.456 1.00 63.34 126 TYR A N 1
ATOM 923 C CA . TYR A 1 126 ? -23.757 34.341 14.779 1.00 63.34 126 TYR A CA 1
ATOM 924 C C . TYR A 1 126 ? -24.339 34.766 13.420 1.00 63.34 126 TYR A C 1
ATOM 926 O O . TYR A 1 126 ? -24.217 35.927 13.027 1.00 63.34 126 TYR A O 1
ATOM 934 N N . ILE A 1 127 ? -24.960 33.842 12.676 1.00 67.94 127 ILE A N 1
ATOM 935 C CA . ILE A 1 127 ? -25.620 34.162 11.400 1.00 67.94 127 ILE A CA 1
ATOM 936 C C . ILE A 1 127 ? -26.925 34.928 11.635 1.00 67.94 127 ILE A C 1
ATOM 938 O O . ILE A 1 127 ? -27.220 35.832 10.858 1.00 67.94 127 ILE A O 1
ATOM 942 N N . ASP A 1 128 ? -27.693 34.598 12.675 1.00 63.31 128 ASP A N 1
ATOM 943 C CA . ASP A 1 128 ? -28.919 35.324 13.031 1.00 63.31 128 ASP A CA 1
ATOM 944 C C . ASP A 1 128 ? -28.590 36.755 13.493 1.00 63.31 128 ASP A C 1
ATOM 946 O O . ASP A 1 128 ? -29.153 37.711 12.963 1.00 63.31 128 ASP A O 1
ATOM 950 N N . GLU A 1 129 ? -27.574 36.919 14.350 1.00 59.16 129 GLU A N 1
ATOM 951 C CA . GLU A 1 129 ? -27.065 38.229 14.793 1.00 59.16 129 GLU A CA 1
ATOM 952 C C . GLU A 1 129 ? -26.437 39.050 13.650 1.00 59.16 129 GLU A C 1
ATOM 954 O O . GLU A 1 129 ? -26.530 40.276 13.648 1.00 59.16 129 GLU A O 1
ATOM 959 N N . GLY A 1 130 ? -25.841 38.401 12.642 1.00 58.28 130 GLY A N 1
ATOM 960 C CA . GLY A 1 130 ? -25.321 39.061 11.436 1.00 58.28 130 GLY A CA 1
ATOM 961 C C . GLY A 1 130 ? -26.369 39.331 10.344 1.00 58.28 130 GLY A C 1
ATOM 962 O O . GLY A 1 130 ? -26.141 40.170 9.470 1.00 58.28 130 GLY A O 1
ATOM 963 N N . ALA A 1 131 ? -27.508 38.629 10.364 1.00 56.50 131 ALA A N 1
ATOM 964 C CA . ALA A 1 131 ? -28.622 38.818 9.434 1.00 56.50 131 ALA A CA 1
ATOM 965 C C . ALA A 1 131 ? -29.636 39.851 9.943 1.00 56.50 131 ALA A C 1
ATOM 967 O O . ALA A 1 131 ? -30.275 40.520 9.127 1.00 56.50 131 ALA A O 1
ATOM 968 N N . THR A 1 132 ? -29.728 40.064 11.260 1.00 55.62 132 THR A N 1
ATOM 969 C CA . THR A 1 132 ? -30.317 41.272 11.854 1.00 55.62 132 THR A CA 1
ATOM 970 C C . THR A 1 132 ? -29.344 42.446 11.736 1.00 55.62 132 THR A C 1
ATOM 972 O O . THR A 1 132 ? -28.964 43.074 12.718 1.00 55.62 132 THR A O 1
ATOM 975 N N . GLY A 1 133 ? -28.911 42.739 10.510 1.00 51.44 133 GLY A N 1
ATOM 976 C CA . GLY A 1 133 ? -28.309 44.018 10.168 1.00 51.44 133 GLY A CA 1
ATOM 977 C C . GLY A 1 133 ? -29.392 45.089 10.155 1.00 51.44 133 GLY A C 1
ATOM 978 O O . GLY A 1 133 ? -29.793 45.545 9.086 1.00 51.44 133 GLY A O 1
ATOM 979 N N . ASP A 1 134 ? -29.881 45.472 11.334 1.00 52.19 134 ASP A N 1
ATOM 980 C CA . ASP A 1 134 ? -30.373 46.830 11.504 1.00 52.19 134 ASP A CA 1
ATOM 981 C C . ASP A 1 134 ? -29.130 47.723 11.408 1.00 52.19 134 ASP A C 1
ATOM 983 O O . ASP A 1 134 ? -28.253 47.709 12.272 1.00 52.19 134 ASP A O 1
ATOM 987 N N . GLU A 1 135 ? -29.004 48.425 10.281 1.00 52.59 135 GLU A N 1
ATOM 988 C CA . GLU A 1 135 ? -28.032 49.497 10.084 1.00 52.59 135 GLU A CA 1
ATOM 989 C C . GLU A 1 135 ? -28.329 50.629 11.086 1.00 52.59 135 GLU A C 1
ATOM 991 O O . GLU A 1 135 ? -28.906 51.657 10.729 1.00 52.59 135 GLU A O 1
ATOM 996 N N . ASP A 1 136 ? -27.949 50.459 12.354 1.00 47.53 136 ASP A N 1
ATOM 997 C CA . ASP A 1 136 ? -27.898 51.560 13.313 1.00 47.53 136 ASP A CA 1
ATOM 998 C C . ASP A 1 136 ? -26.677 52.421 12.970 1.00 47.53 136 ASP A C 1
ATOM 1000 O O . ASP A 1 136 ? -25.527 52.147 13.322 1.00 47.53 136 ASP A O 1
ATOM 1004 N N . GLY A 1 137 ? -26.948 53.469 12.192 1.00 52.12 137 GLY A N 1
ATOM 1005 C CA . GLY A 1 137 ? -25.981 54.444 11.703 1.00 52.12 137 GLY A CA 1
ATOM 1006 C C . GLY A 1 137 ? -25.424 55.383 12.775 1.00 52.12 137 GLY A C 1
ATOM 1007 O O . GLY A 1 137 ? -25.535 56.596 12.605 1.00 52.12 137 GLY A O 1
ATOM 1008 N N . ASP A 1 138 ? -24.809 54.854 13.839 1.00 44.72 138 ASP A N 1
ATOM 1009 C CA . ASP A 1 138 ? -24.004 55.667 14.772 1.00 44.72 138 ASP A CA 1
ATOM 1010 C C . ASP A 1 138 ? -22.833 54.933 15.464 1.00 44.72 138 ASP A C 1
ATOM 1012 O O . ASP A 1 138 ? -22.379 55.334 16.535 1.00 44.72 138 ASP A O 1
ATOM 1016 N N . ILE A 1 139 ? -22.278 53.875 14.863 1.00 45.38 139 ILE A N 1
ATOM 1017 C CA . ILE A 1 139 ? -20.937 53.411 15.258 1.00 45.38 139 ILE A CA 1
ATOM 1018 C C . ILE A 1 139 ? -19.873 54.224 14.517 1.00 45.38 139 ILE A C 1
ATOM 1020 O O . ILE A 1 139 ? -19.529 53.977 13.361 1.00 45.38 139 ILE A O 1
ATOM 1024 N N . ASN A 1 140 ? -19.374 55.241 15.216 1.00 48.25 140 ASN A N 1
ATOM 1025 C CA . ASN A 1 140 ? -18.192 56.002 14.848 1.00 48.25 140 ASN A CA 1
ATOM 1026 C C . ASN A 1 140 ? -16.959 55.078 14.837 1.00 48.25 140 ASN A C 1
ATOM 1028 O O . ASN A 1 140 ? -16.525 54.608 15.887 1.00 48.25 140 ASN A O 1
ATOM 1032 N N . TYR A 1 141 ? -16.379 54.836 13.657 1.00 53.22 141 TYR A N 1
ATOM 1033 C CA . TYR A 1 141 ? -15.054 54.222 13.503 1.00 53.22 141 TYR A CA 1
ATOM 1034 C C . TYR A 1 141 ? -13.960 55.247 13.844 1.00 53.22 141 TYR A C 1
ATOM 1036 O O . TYR A 1 141 ? -13.172 55.635 12.984 1.00 53.22 141 TYR A O 1
ATOM 1044 N N . ASP A 1 142 ? -13.954 55.731 15.080 1.00 56.38 142 ASP A N 1
ATOM 1045 C CA . ASP A 1 142 ? -12.906 56.599 15.614 1.00 56.38 142 ASP A CA 1
ATOM 1046 C C . ASP A 1 142 ? -12.837 56.429 17.134 1.00 56.38 142 ASP A C 1
ATOM 1048 O O . ASP A 1 142 ? -13.309 57.272 17.891 1.00 56.38 142 ASP A O 1
ATOM 1052 N N . ASP A 1 143 ? -12.301 55.296 17.580 1.00 41.56 143 ASP A N 1
ATOM 1053 C CA . ASP A 1 143 ? -11.307 55.316 18.651 1.00 41.56 143 ASP A CA 1
ATOM 1054 C C . ASP A 1 143 ? -10.412 54.081 18.519 1.00 41.56 143 ASP A C 1
ATOM 1056 O O . ASP A 1 143 ? -10.862 52.991 18.153 1.00 41.56 143 ASP A O 1
ATOM 1060 N N . GLY A 1 144 ? -9.115 54.298 18.698 1.00 49.78 144 GLY A N 1
ATOM 1061 C CA . GLY A 1 144 ? -8.107 53.255 18.639 1.00 49.78 144 GLY A CA 1
ATOM 1062 C C . GLY A 1 144 ? -8.141 52.337 19.857 1.00 49.78 144 GLY A C 1
ATOM 1063 O O . GLY A 1 144 ? -8.766 52.635 20.866 1.00 49.78 144 GLY A O 1
ATOM 1064 N N . ASP A 1 145 ? -7.354 51.271 19.725 1.00 47.91 145 ASP A N 1
ATOM 1065 C CA . ASP A 1 145 ? -6.956 50.312 20.754 1.00 47.91 145 ASP A CA 1
ATOM 1066 C C . ASP A 1 145 ? -8.037 49.319 21.201 1.00 47.91 145 ASP A C 1
ATOM 1068 O O . ASP A 1 145 ? -8.927 49.641 21.968 1.00 47.91 145 ASP A O 1
ATOM 1072 N N . ASP A 1 146 ? -7.898 48.063 20.760 1.00 47.06 146 ASP A N 1
ATOM 1073 C CA . ASP A 1 146 ? -7.787 46.946 21.703 1.00 47.06 146 ASP A CA 1
ATOM 1074 C C . ASP A 1 146 ? -7.198 45.706 21.009 1.00 47.06 146 ASP A C 1
ATOM 1076 O O . ASP A 1 146 ? -7.670 45.202 19.988 1.00 47.06 146 ASP A O 1
ATOM 1080 N N . GLN A 1 147 ? -6.063 45.270 21.548 1.00 45.25 147 GLN A N 1
ATOM 1081 C CA . GLN A 1 147 ? -5.300 44.101 21.124 1.00 45.25 147 GLN A CA 1
ATOM 1082 C C . GLN A 1 147 ? -6.098 42.814 21.393 1.00 45.25 147 GLN A C 1
ATOM 1084 O O . GLN A 1 147 ? -6.857 42.766 22.360 1.00 45.25 147 GLN A O 1
ATOM 1089 N N . PRO A 1 148 ? -5.897 41.729 20.622 1.00 41.78 148 PRO A N 1
ATOM 1090 C CA . PRO A 1 148 ? -6.481 40.443 20.974 1.00 41.78 148 PRO A CA 1
ATOM 1091 C C . PRO A 1 148 ? -5.875 39.972 22.302 1.00 41.78 148 PRO A C 1
ATOM 1093 O O . PRO A 1 148 ? -4.685 39.661 22.375 1.00 41.78 148 PRO A O 1
ATOM 1096 N N . HIS A 1 149 ? -6.693 39.938 23.355 1.00 41.50 149 HIS A N 1
ATOM 1097 C CA . HIS A 1 149 ? -6.326 39.332 24.626 1.00 41.50 149 HIS A CA 1
ATOM 1098 C C . HIS A 1 149 ? -6.080 37.836 24.412 1.00 41.50 149 HIS A C 1
ATOM 1100 O O . HIS A 1 149 ? -6.997 37.057 24.168 1.00 41.50 149 HIS A O 1
ATOM 1106 N N . SER A 1 150 ? -4.813 37.437 24.491 1.00 40.16 150 SER A N 1
ATOM 1107 C CA . SER A 1 150 ? -4.428 36.063 24.780 1.00 40.16 150 SER A CA 1
ATOM 1108 C C . SER A 1 150 ? -4.831 35.759 26.222 1.00 40.16 150 SER A C 1
ATOM 1110 O O . SER A 1 150 ? -4.196 36.259 27.150 1.00 40.16 150 SER A O 1
ATOM 1112 N N . GLU A 1 151 ? -5.881 34.969 26.417 1.00 42.84 151 GLU A N 1
ATOM 1113 C CA . GLU A 1 151 ? -6.172 34.373 27.720 1.00 42.84 151 GLU A CA 1
ATOM 1114 C C . GLU A 1 151 ? -5.094 33.317 28.017 1.00 42.84 151 GLU A C 1
ATOM 1116 O O . GLU A 1 151 ? -5.071 32.226 27.443 1.00 42.84 151 GLU A O 1
ATOM 1121 N N . GLU A 1 152 ? -4.136 33.683 28.870 1.00 43.94 152 GLU A N 1
ATOM 1122 C CA . GLU A 1 152 ? -3.249 32.736 29.544 1.00 43.94 152 GLU A CA 1
ATOM 1123 C C . GLU A 1 152 ? -4.075 31.892 30.533 1.00 43.94 152 GLU A C 1
ATOM 1125 O O . GLU A 1 152 ? -4.950 32.432 31.211 1.00 43.94 152 GLU A O 1
ATOM 1130 N N . PRO A 1 153 ? -3.826 30.576 30.651 1.00 41.81 153 PRO A N 1
ATOM 1131 C CA . PRO A 1 153 ? -4.526 29.755 31.624 1.00 41.81 153 PRO A CA 1
ATOM 1132 C C . PRO A 1 153 ? -4.008 30.069 33.032 1.00 41.81 153 PRO A C 1
ATOM 1134 O O . PRO A 1 153 ? -2.820 29.905 33.315 1.00 41.81 153 PRO A O 1
ATOM 1137 N N . ASP A 1 154 ? -4.922 30.494 33.905 1.00 38.34 154 ASP A N 1
ATOM 1138 C CA . ASP A 1 154 ? -4.689 30.742 35.327 1.00 38.34 154 ASP A CA 1
ATOM 1139 C C . ASP A 1 154 ? -3.949 29.571 35.993 1.00 38.34 154 ASP A C 1
ATOM 1141 O O . ASP A 1 154 ? -4.459 28.457 36.143 1.00 38.34 154 ASP A O 1
ATOM 1145 N N . SER A 1 155 ? -2.723 29.837 36.435 1.00 39.41 155 SER A N 1
ATOM 1146 C CA . SER A 1 155 ? -1.995 28.991 37.370 1.00 39.41 155 SER A CA 1
ATOM 1147 C C . SER A 1 155 ? -2.507 29.251 38.788 1.00 39.41 155 SER A C 1
ATOM 1149 O O . SER A 1 155 ? -2.133 30.241 39.418 1.00 39.41 155 SER A O 1
ATOM 1151 N N . GLU A 1 156 ? -3.343 28.352 39.307 1.00 45.16 156 GLU A N 1
ATOM 1152 C CA . GLU A 1 156 ? -3.704 28.319 40.725 1.00 45.16 156 GLU A CA 1
ATOM 1153 C C . GLU A 1 156 ? -2.463 28.002 41.586 1.00 45.16 156 GLU A C 1
ATOM 1155 O O . GLU A 1 156 ? -1.978 26.870 41.641 1.00 45.16 156 GLU A O 1
ATOM 1160 N N . GLU A 1 157 ? -1.946 29.010 42.293 1.00 52.16 157 GLU A N 1
ATOM 1161 C CA . GLU A 1 157 ? -1.031 28.832 43.426 1.00 52.16 157 GLU A CA 1
ATOM 1162 C C . GLU A 1 157 ? -1.771 28.208 44.627 1.00 52.16 157 GLU A C 1
ATOM 1164 O O . GLU A 1 157 ? -2.743 28.790 45.123 1.00 52.16 157 GLU A O 1
ATOM 1169 N N . PRO A 1 158 ? -1.286 27.099 45.218 1.00 41.72 158 PRO A N 1
ATOM 1170 C CA . PRO A 1 158 ? -1.729 26.691 46.540 1.00 41.72 158 PRO A CA 1
ATOM 1171 C C . PRO A 1 158 ? -0.958 27.473 47.615 1.00 41.72 158 PRO A C 1
ATOM 1173 O O . PRO A 1 158 ? 0.267 27.406 47.727 1.00 41.72 158 PRO A O 1
ATOM 1176 N N . ARG A 1 159 ? -1.709 28.210 48.440 1.00 41.06 159 ARG A N 1
ATOM 1177 C CA . ARG A 1 159 ? -1.213 28.968 49.597 1.00 41.06 159 ARG A CA 1
ATOM 1178 C C . ARG A 1 159 ? -0.427 28.088 50.574 1.00 41.06 159 ARG A C 1
ATOM 1180 O O . ARG A 1 159 ? -0.902 27.057 51.042 1.00 41.06 159 ARG A O 1
ATOM 1187 N N . SER A 1 160 ? 0.751 28.585 50.935 1.00 42.59 160 SER A N 1
ATOM 1188 C CA . SER A 1 160 ? 1.663 28.087 51.963 1.00 42.59 160 SER A CA 1
ATOM 1189 C C . SER A 1 160 ? 1.047 28.058 53.367 1.00 42.59 160 SER A C 1
ATOM 1191 O O . SER A 1 160 ? 0.519 29.077 53.822 1.00 42.59 160 SER A O 1
ATOM 1193 N N . GLY A 1 161 ? 1.234 26.954 54.098 1.00 43.31 161 GLY A N 1
ATOM 1194 C CA . GLY A 1 161 ? 1.005 26.918 55.544 1.00 43.31 161 GLY A CA 1
ATOM 1195 C C . GLY A 1 161 ? 1.064 25.536 56.197 1.00 43.31 161 GLY A C 1
ATOM 1196 O O . GLY A 1 161 ? 0.038 25.096 56.685 1.00 43.31 161 GLY A O 1
ATOM 1197 N N . GLU A 1 162 ? 2.229 24.873 56.230 1.00 52.41 162 GLU A N 1
ATOM 1198 C CA . GLU A 1 162 ? 2.716 24.061 57.375 1.00 52.41 162 GLU A CA 1
ATOM 1199 C C . GLU A 1 162 ? 4.203 23.659 57.130 1.00 52.41 162 GLU A C 1
ATOM 1201 O O . GLU A 1 162 ? 4.603 23.551 55.968 1.00 52.41 162 GLU A O 1
ATOM 1206 N N . PRO A 1 163 ? 5.073 23.511 58.158 1.00 48.31 163 PRO A N 1
ATOM 1207 C CA . PRO A 1 163 ? 6.527 23.581 57.996 1.00 48.31 163 PRO A CA 1
ATOM 1208 C C . PRO A 1 163 ? 7.210 22.234 57.700 1.00 48.31 163 PRO A C 1
ATOM 1210 O O . PRO A 1 163 ? 6.745 21.160 58.077 1.00 48.31 163 PRO A O 1
ATOM 1213 N N . ALA A 1 164 ? 8.381 22.334 57.070 1.00 56.19 164 ALA A N 1
ATOM 1214 C CA . ALA A 1 164 ? 9.290 21.240 56.734 1.00 56.19 164 ALA A CA 1
ATOM 1215 C C . ALA A 1 164 ? 9.941 20.564 57.958 1.00 56.19 164 ALA A C 1
ATOM 1217 O O . ALA A 1 164 ? 10.245 21.237 58.946 1.00 56.19 164 ALA A O 1
ATOM 1218 N N . PRO A 1 165 ? 10.339 19.285 57.837 1.00 46.38 165 PRO A N 1
ATOM 1219 C CA . PRO A 1 165 ? 11.545 18.772 58.457 1.00 46.38 165 PRO A CA 1
ATOM 1220 C C . PRO A 1 165 ? 12.668 18.603 57.424 1.00 46.38 165 PRO A C 1
ATOM 1222 O O . PRO A 1 165 ? 12.451 18.342 56.242 1.00 46.38 165 PRO A O 1
ATOM 1225 N N . ALA A 1 166 ? 13.880 18.812 57.920 1.00 42.81 166 ALA A N 1
ATOM 1226 C CA . ALA A 1 166 ? 15.097 19.062 57.178 1.00 42.81 166 ALA A CA 1
ATOM 1227 C C . ALA A 1 166 ? 15.750 17.817 56.550 1.00 42.81 166 ALA A C 1
ATOM 1229 O O . ALA A 1 166 ? 15.594 16.696 57.025 1.00 42.81 166 ALA A O 1
ATOM 1230 N N . GLU A 1 167 ? 16.502 18.111 55.486 1.00 43.41 167 GLU A N 1
ATOM 1231 C CA . GLU A 1 167 ? 17.803 17.580 55.057 1.00 43.41 167 GLU A CA 1
ATOM 1232 C C . GLU A 1 167 ? 18.308 16.219 55.569 1.00 43.41 167 GLU A C 1
ATOM 1234 O O . GLU A 1 167 ? 18.408 15.963 56.767 1.00 43.41 167 GLU A O 1
ATOM 1239 N N . GLY A 1 168 ? 18.901 15.462 54.636 1.00 34.69 168 GLY A N 1
ATOM 1240 C CA . GLY A 1 168 ? 20.178 14.811 54.929 1.00 34.69 168 GLY A CA 1
ATOM 1241 C C . GLY A 1 168 ? 20.444 13.492 54.213 1.00 34.69 168 GLY A C 1
ATOM 1242 O O . GLY A 1 168 ? 20.206 12.426 54.767 1.00 34.69 168 GLY A O 1
ATOM 1243 N N . ASN A 1 169 ? 21.088 13.584 53.048 1.00 39.59 169 ASN A N 1
ATOM 1244 C CA . ASN A 1 169 ? 22.431 13.036 52.810 1.00 39.59 169 ASN A CA 1
ATOM 1245 C C . ASN A 1 169 ? 22.583 12.262 51.490 1.00 39.59 169 ASN A C 1
ATOM 1247 O O . ASN A 1 169 ? 22.008 11.201 51.259 1.00 39.59 169 ASN A O 1
ATOM 1251 N N . SER A 1 170 ? 23.479 12.814 50.679 1.00 43.97 170 SER A N 1
ATOM 1252 C CA . SER A 1 170 ? 24.200 12.208 49.571 1.00 43.97 170 SER A CA 1
ATOM 1253 C C . SER A 1 170 ? 24.899 10.903 49.958 1.00 43.97 170 SER A C 1
ATOM 1255 O O . SER A 1 170 ? 25.623 10.842 50.952 1.00 43.97 170 SER A O 1
ATOM 1257 N N . GLY A 1 171 ? 24.779 9.896 49.100 1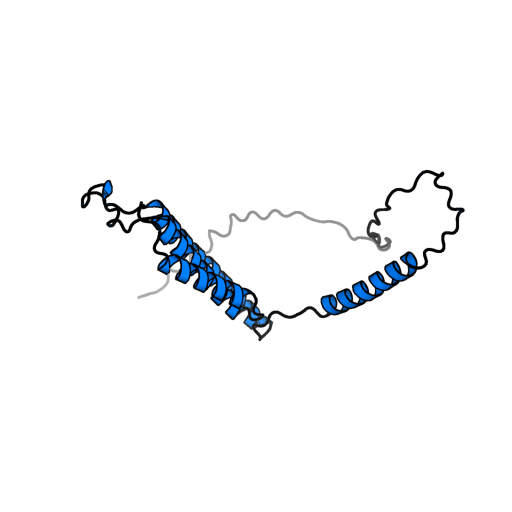.00 38.62 171 GLY A N 1
ATOM 1258 C CA . GLY A 1 171 ? 25.595 8.691 49.143 1.00 38.62 171 GLY A CA 1
ATOM 1259 C C . GLY A 1 171 ? 25.775 8.147 47.736 1.00 38.62 171 GLY A C 1
ATOM 1260 O O . GLY A 1 171 ? 24.952 7.379 47.255 1.00 38.62 171 GLY A O 1
ATOM 1261 N N . SER A 1 172 ? 26.847 8.575 47.074 1.00 48.91 172 SER A N 1
ATOM 1262 C CA . SER A 1 172 ? 27.402 7.918 45.894 1.00 48.91 172 SER A CA 1
ATOM 1263 C C . SER A 1 172 ? 27.685 6.449 46.215 1.00 48.91 172 SER A C 1
ATOM 1265 O O . SER A 1 172 ? 28.545 6.169 47.054 1.00 48.91 172 SER A O 1
ATOM 1267 N N . VAL A 1 173 ? 26.994 5.522 45.553 1.00 51.72 173 VAL A N 1
ATOM 1268 C CA . VAL A 1 173 ? 27.367 4.106 45.567 1.00 51.72 173 VAL A CA 1
ATOM 1269 C C . VAL A 1 173 ? 27.913 3.752 44.193 1.00 51.72 173 VAL A C 1
ATOM 1271 O O . VAL A 1 173 ? 27.197 3.655 43.203 1.00 51.72 173 VAL A O 1
ATOM 1274 N N . ASP A 1 174 ? 29.233 3.648 44.192 1.00 47.41 174 ASP A N 1
ATOM 1275 C CA . ASP A 1 174 ? 30.111 3.078 43.185 1.00 47.41 174 ASP A CA 1
ATOM 1276 C C . ASP A 1 174 ? 29.691 1.624 42.885 1.00 47.41 174 ASP A C 1
ATOM 1278 O O . ASP A 1 174 ? 29.750 0.750 43.751 1.00 47.41 174 ASP A O 1
ATOM 1282 N N . GLU A 1 175 ? 29.222 1.371 41.661 1.00 48.75 175 GLU A N 1
ATOM 1283 C CA . GLU A 1 175 ? 28.723 0.065 41.207 1.00 48.75 175 GLU A CA 1
ATOM 1284 C C . GLU A 1 175 ? 29.839 -0.816 40.601 1.00 48.75 175 GLU A C 1
ATOM 1286 O O . GLU A 1 175 ? 29.591 -1.690 39.775 1.00 48.75 175 GLU A O 1
ATOM 1291 N N . SER A 1 176 ? 31.098 -0.633 41.020 1.00 49.44 176 SER A N 1
ATOM 1292 C CA . SER A 1 176 ? 32.214 -1.510 40.619 1.00 49.44 176 SER A CA 1
ATOM 1293 C C . SER A 1 176 ? 32.288 -2.846 41.387 1.00 49.44 176 SER A C 1
ATOM 1295 O O . SER A 1 176 ? 33.188 -3.652 41.148 1.00 49.44 176 SER A O 1
ATOM 1297 N N . ALA A 1 177 ? 31.326 -3.150 42.268 1.00 47.72 177 ALA A N 1
ATOM 1298 C CA . ALA A 1 177 ? 31.396 -4.302 43.178 1.00 47.72 177 ALA A CA 1
ATOM 1299 C C . ALA A 1 177 ? 30.502 -5.514 42.826 1.00 47.72 177 ALA A C 1
ATOM 1301 O O . ALA A 1 177 ? 30.522 -6.508 43.552 1.00 47.72 177 ALA A O 1
ATOM 1302 N N . VAL A 1 178 ? 29.748 -5.504 41.718 1.00 48.41 178 VAL A N 1
ATOM 1303 C CA . VAL A 1 178 ? 28.826 -6.619 41.376 1.00 48.41 178 VAL A CA 1
ATOM 1304 C C . VAL A 1 178 ? 29.491 -7.718 40.522 1.00 48.41 178 VAL A C 1
ATOM 1306 O O . VAL A 1 178 ? 28.957 -8.814 40.374 1.00 48.41 178 VAL A O 1
ATOM 1309 N N . ALA A 1 179 ? 30.714 -7.503 40.028 1.00 48.00 179 ALA A N 1
ATOM 1310 C CA . ALA A 1 179 ? 31.393 -8.444 39.128 1.00 48.00 179 ALA A CA 1
ATOM 1311 C C . ALA A 1 179 ? 32.183 -9.586 39.812 1.00 48.00 179 ALA A C 1
ATOM 1313 O O . ALA A 1 179 ? 32.780 -10.401 39.112 1.00 48.00 179 ALA A O 1
ATOM 1314 N N . SER A 1 180 ? 32.207 -9.688 41.150 1.00 50.19 180 SER A N 1
ATOM 1315 C CA . SER A 1 180 ? 33.118 -10.621 41.852 1.00 50.19 180 SER A CA 1
ATOM 1316 C C . SER A 1 180 ? 32.441 -11.743 42.662 1.00 50.19 180 SER A C 1
ATOM 1318 O O . SER A 1 180 ? 33.124 -12.593 43.226 1.00 50.19 180 SER A O 1
ATOM 1320 N N . SER A 1 181 ? 31.105 -11.813 42.716 1.00 48.03 181 SER A N 1
ATOM 1321 C CA . SER A 1 181 ? 30.392 -12.783 43.576 1.00 48.03 181 SER A CA 1
ATOM 1322 C C . SER A 1 181 ? 29.689 -13.939 42.847 1.00 48.03 181 SER A C 1
ATOM 1324 O O . SER A 1 181 ? 29.109 -14.795 43.511 1.00 48.03 181 SER A O 1
ATOM 1326 N N . ILE A 1 182 ? 29.767 -14.034 41.511 1.00 49.88 182 ILE A N 1
ATOM 1327 C CA . ILE A 1 182 ? 29.038 -15.067 40.735 1.00 49.88 182 ILE A CA 1
ATOM 1328 C C . ILE A 1 182 ? 29.932 -16.230 40.248 1.00 49.88 182 ILE A C 1
ATOM 1330 O O . ILE A 1 182 ? 29.419 -17.266 39.839 1.00 49.88 182 ILE A O 1
ATOM 1334 N N . THR A 1 183 ? 31.261 -16.165 40.397 1.00 52.00 183 THR A N 1
ATOM 1335 C CA . THR A 1 183 ? 32.166 -17.272 40.008 1.00 52.00 183 THR A CA 1
ATOM 1336 C C . THR A 1 183 ? 32.849 -17.940 41.208 1.00 52.00 183 THR A C 1
ATOM 1338 O O . THR A 1 183 ? 34.065 -18.002 41.326 1.00 52.00 183 THR A O 1
ATOM 1341 N N . THR A 1 184 ? 32.064 -18.422 42.172 1.00 50.84 184 THR A N 1
ATOM 1342 C CA . THR A 1 184 ? 32.590 -19.315 43.226 1.00 50.84 184 THR A CA 1
ATOM 1343 C C . THR A 1 184 ? 31.516 -20.266 43.752 1.00 50.84 184 THR A C 1
ATOM 1345 O O . THR A 1 184 ? 31.318 -20.436 44.947 1.00 50.84 184 THR A O 1
ATOM 1348 N N . ASN A 1 185 ? 30.734 -20.878 42.859 1.00 51.47 185 ASN A N 1
ATOM 1349 C CA . ASN A 1 185 ? 29.854 -21.974 43.272 1.00 51.47 185 ASN A CA 1
ATOM 1350 C C . ASN A 1 185 ? 29.525 -22.941 42.129 1.00 51.47 185 ASN A C 1
ATOM 1352 O O . ASN A 1 185 ? 28.364 -23.209 41.841 1.00 51.47 185 ASN A O 1
ATOM 1356 N N . SER A 1 186 ? 30.551 -23.443 41.443 1.00 55.06 186 SER A N 1
ATOM 1357 C CA . SER A 1 186 ? 30.388 -24.579 40.531 1.00 55.06 186 SER A CA 1
ATOM 1358 C C . SER A 1 186 ? 31.654 -25.436 40.470 1.00 55.06 186 SER A C 1
ATOM 1360 O O . SER A 1 186 ? 32.055 -25.892 39.408 1.00 55.06 186 SER A O 1
ATOM 1362 N N . ASP A 1 187 ? 32.288 -25.643 41.624 1.00 55.50 187 ASP A N 1
ATOM 1363 C CA . ASP A 1 187 ? 33.274 -26.706 41.826 1.00 55.50 187 ASP A CA 1
ATOM 1364 C C . ASP A 1 187 ? 32.863 -27.495 43.070 1.00 55.50 187 ASP A C 1
ATOM 1366 O O . ASP A 1 187 ? 33.343 -27.271 44.179 1.00 55.50 187 ASP A O 1
ATOM 1370 N N . ARG A 1 188 ? 31.831 -28.327 42.903 1.00 56.50 188 ARG A N 1
ATOM 1371 C CA . ARG A 1 188 ? 31.487 -29.428 43.809 1.00 56.50 188 ARG A CA 1
ATOM 1372 C C . ARG A 1 188 ? 30.480 -30.348 43.131 1.00 56.50 188 ARG A C 1
ATOM 1374 O O . ARG A 1 188 ? 29.279 -30.111 43.155 1.00 56.50 188 ARG A O 1
ATOM 1381 N N . GLY A 1 189 ? 31.017 -31.433 42.588 1.00 48.62 189 GLY A N 1
ATOM 1382 C CA . GLY A 1 189 ? 30.299 -32.688 42.422 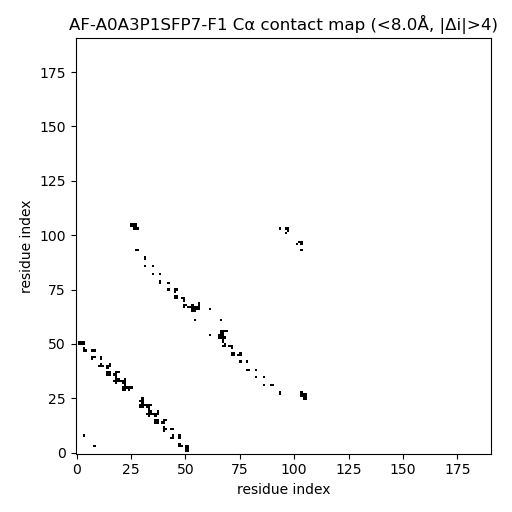1.00 48.62 189 GLY A CA 1
ATOM 1383 C C . GLY A 1 189 ? 29.658 -32.887 41.062 1.00 48.62 189 GLY A C 1
ATOM 1384 O O . GLY A 1 189 ? 28.479 -32.605 40.908 1.00 48.62 189 GLY A O 1
ATOM 1385 N N . GLN A 1 190 ? 30.394 -33.513 40.143 1.00 50.84 190 GLN A N 1
ATOM 1386 C CA . GLN A 1 190 ? 29.904 -34.738 39.510 1.00 50.84 190 GLN A CA 1
ATOM 1387 C C . GLN A 1 190 ? 31.055 -35.745 39.438 1.00 50.84 190 GLN A C 1
ATOM 1389 O O . GLN A 1 190 ? 32.174 -35.405 39.053 1.00 50.84 190 GLN A O 1
ATOM 1394 N N . ALA A 1 191 ? 30.746 -36.930 39.957 1.00 44.88 191 ALA A N 1
ATOM 1395 C CA . ALA A 1 191 ? 31.547 -38.144 39.969 1.00 44.88 191 ALA A CA 1
ATOM 1396 C C . ALA A 1 191 ? 31.416 -38.899 38.640 1.00 44.88 191 ALA A C 1
ATOM 1398 O O . ALA A 1 191 ? 30.422 -38.643 37.923 1.00 44.88 191 ALA A O 1
#

Secondary structure (DSSP, 8-state):
--PPPHHHHHHHHHHHHHHHHHHTSSBHHHHHHHHHHHHHHHHHHHHHHT-S-PBP--TTTS-GGGBPPHHHHHHHHHHHHHHHHHHHHHHHHHHHHHHHHSS-BPPPPHHHHHHHHHHHHHHHHHHHHHH-----TT------------------PPPP-SPPPP---------TTGGGSSSSS--S---

InterPro domains:
  IPR039428 NADH-ubiquinone oxidoreductase chain 4L/Mnh complex subunit C1-like [PF00420] (8-106)
  IPR050601 CPA3 antiporter subunit C [PTHR34583] (6-108)

Radius of gyration: 34.17 Å; Cα contacts (8 Å, |Δi|>4): 111; chains: 1; bounding box: 64×95×86 Å

Mean predicted aligned error: 18.52 Å

Foldseek 3Di:
DQQQDVVLVVQLVVLLVCLVVQCPDQFLVSVLVSVVSNLVSVLSVLVNVQDDDADDPDPPDDDPVRYTDCPSVVVSVVSVVVSVVCSVVSVVVQVVVCVVPVGRGHDDDPVVVVVVVVVVVVVVVVVVVVVPPPVPPPPDPDDDDDDPDDDDDDDDDDDDDDDDDDDDDDDDDDPPPPPPPPPDPDPDDDD

Nearest PDB structures (foldseek):
  7qru-assembly1_C  TM=9.469E-01  e=2.254E-07  Alkalihalophilus pseudofirmus
  6z16-assembly1_c  TM=9.448E-01  e=2.254E-07  Anoxybacillus flavithermus WK1
  7d3u-assembly1_C  TM=8.541E-01  e=2.120E-06  Dietzia sp. DQ12-45-1b
  6cfw-assembly1_G  TM=8.861E-01  e=1.386E-05  Pyrococcus furiosus COM1
  6ery-assembly1_B  TM=5.939E-01  e=7.993E+00  Mus musculus

Solvent-accessible surface area (backbone atoms only — not comparable to full-atom values): 12070 Å² total; per-residue (Å²): 136,67,72,58,59,65,68,59,55,52,50,25,51,52,33,34,53,53,9,53,56,30,48,72,44,58,33,54,69,45,26,53,54,10,52,52,34,33,52,52,16,51,46,50,47,37,54,45,69,41,43,61,93,38,44,79,79,52,93,88,81,66,59,79,90,53,38,29,56,62,64,42,55,54,53,41,54,53,51,53,54,50,48,54,49,54,48,53,51,48,49,54,50,50,53,52,46,33,73,72,69,72,54,58,60,68,79,79,60,67,64,60,58,52,49,54,53,50,52,53,54,52,53,49,50,55,48,51,62,62,65,62,66,72,83,70,90,77,80,74,96,76,78,81,89,82,78,86,80,77,83,73,82,84,79,84,78,80,83,87,86,81,86,84,84,82,88,88,82,92,77,90,78,79,81,84,71,76,85,76,78,80,87,82,83,86,87,81,86,84,133

Organism: NCBI:txid100469

pLDDT: mean 73.48, std 20.01, range [34.69, 96.88]

Sequence (191 aa):
MTAPSVTVLLIAAALAGTGVYLMLERSLSRIFIGLGLITHAVNVLLLAAGGAAGRPPLIGEETVESMGDPLPQAMMLTSIVLSLGTTAFGLALAYRSWRLTGHDEVIDDIEDRILSRRADDEVVSYIDEGATGDEDGDINYDDGDDQPHSEEPDSEEPRSGEPAPAEGNSGSVDESAVASSITTNSDRGQA